Protein AF-0000000086679711 (afdb_homodimer)

InterPro domains:
  IPR007138 Antibiotic biosynthesis monooxygenase domain [PF03992] (11-64)
  IPR011008 Dimeric alpha-beta barrel [SSF54909] (3-63)

Radius of gyration: 19.26 Å; Cα contacts (8 Å, |Δi|>4): 472; chains: 2; bounding box: 92×41×35 Å

Sequence (234 aa):
MLVVNRFVVDDEPTFTSRARAALAALAGRPGYRSGSFGRSVDEPDHWCLVTRWESVGAYRRALSAFEVKVEATPLLAESLDEPSAYEVLLEGEPGGNVTATRSDRATNQPPPLPSQSMLVVNRFVVDDEPTFTSRARAALAALAGRPGYRSGSFGRSVDEPDHWCLVTRWESVGAYRRALSAFEVKVEATPLLAESLDEPSAYEVLLEGEPGGNVTATRSDRATNQPPPLPSQS

Secondary structure (DSSP, 8-state):
-EEEEEEE-S-HHHHHHHHHHHHHHHHTSTTEEEEEEEEESS-TTEEEEEEEES-HHHHHHHHHSHHHHHHTHHHHTTS-SS--EEEEEEEEETTTEEEE---GGGTTS--------/-EEEEEEE-S-HHHHHHHHHHHHHHHHTSTTEEEEEEEEESS-TTEEEEEEEES-HHHHHHHHHSHHHHHHTHHHHTTS-SS--EEEEEEEEETTTEEEE---GGGTTS--------

Structure (mmCIF, N/CA/C/O backbone):
data_AF-0000000086679711-model_v1
#
loop_
_entity.id
_entity.type
_entity.pdbx_description
1 polymer 'ABM domain-containing protein'
#
loop_
_atom_site.group_PDB
_atom_site.id
_atom_site.type_symbol
_atom_site.label_atom_id
_atom_site.label_alt_id
_atom_site.label_comp_id
_atom_site.label_asym_id
_atom_site.label_entity_id
_atom_site.label_seq_id
_atom_site.pdbx_PDB_ins_code
_atom_site.Cartn_x
_atom_site.Cartn_y
_atom_site.Cartn_z
_atom_site.occupancy
_atom_site.B_iso_or_equiv
_atom_site.auth_seq_id
_atom_site.auth_comp_id
_atom_site.auth_asym_id
_atom_site.auth_atom_id
_atom_site.pdbx_PDB_model_num
ATOM 1 N N . MET A 1 1 ? 11.133 -1.38 1.596 1 96.62 1 MET A N 1
ATOM 2 C CA . MET A 1 1 ? 10.578 -1.201 0.256 1 96.62 1 MET A CA 1
ATOM 3 C C . MET A 1 1 ? 9.133 -1.668 0.199 1 96.62 1 MET A C 1
ATOM 5 O O . MET A 1 1 ? 8.797 -2.729 0.727 1 96.62 1 MET A O 1
ATOM 9 N N . LEU A 1 2 ? 8.289 -0.786 -0.385 1 98.44 2 LEU A N 1
ATOM 10 C CA . LEU A 1 2 ? 6.898 -1.133 -0.637 1 98.44 2 LEU A CA 1
ATOM 11 C C . LEU A 1 2 ? 6.664 -1.405 -2.119 1 98.44 2 LEU A C 1
ATOM 13 O O . LEU A 1 2 ? 7.191 -0.693 -2.977 1 98.44 2 LEU A O 1
ATOM 17 N N . VAL A 1 3 ? 5.914 -2.463 -2.428 1 98.88 3 VAL A N 1
ATOM 18 C CA . VAL A 1 3 ? 5.426 -2.699 -3.783 1 98.88 3 VAL A CA 1
ATOM 19 C C . VAL A 1 3 ? 3.9 -2.686 -3.795 1 98.88 3 VAL A C 1
ATOM 21 O O . VAL A 1 3 ? 3.262 -3.443 -3.061 1 98.88 3 VAL A O 1
ATOM 24 N N . VAL A 1 4 ? 3.33 -1.786 -4.543 1 98.88 4 VAL A N 1
ATOM 25 C CA . VAL A 1 4 ? 1.887 -1.593 -4.656 1 98.88 4 VAL A CA 1
ATOM 26 C C . VAL A 1 4 ? 1.431 -1.917 -6.074 1 98.88 4 VAL A C 1
ATOM 28 O O . VAL A 1 4 ? 1.809 -1.23 -7.027 1 98.88 4 VAL A O 1
ATOM 31 N N . ASN A 1 5 ? 0.612 -2.971 -6.25 1 98.88 5 ASN A N 1
ATOM 32 C CA . ASN A 1 5 ? 0.011 -3.342 -7.527 1 98.88 5 ASN A CA 1
ATOM 33 C C . ASN A 1 5 ? -1.505 -3.168 -7.504 1 98.88 5 ASN A C 1
ATOM 35 O O . ASN A 1 5 ? -2.197 -3.812 -6.715 1 98.88 5 ASN A O 1
ATOM 39 N N . ARG A 1 6 ? -1.995 -2.338 -8.375 1 98.81 6 ARG A N 1
ATOM 40 C CA . ARG A 1 6 ? -3.436 -2.127 -8.484 1 98.81 6 ARG A CA 1
ATOM 41 C C . ARG A 1 6 ? -3.994 -2.807 -9.727 1 98.81 6 ARG A C 1
ATOM 43 O O . ARG A 1 6 ? -3.293 -2.947 -10.727 1 98.81 6 ARG A O 1
ATOM 50 N N . PHE A 1 7 ? -5.199 -3.252 -9.562 1 98.5 7 PHE A N 1
ATOM 51 C CA . PHE A 1 7 ? -5.867 -3.986 -10.633 1 98.5 7 PHE A CA 1
ATOM 52 C C . PHE A 1 7 ? -7.289 -3.479 -10.828 1 98.5 7 PHE A C 1
ATOM 54 O O . PHE A 1 7 ? -7.945 -3.059 -9.875 1 98.5 7 PHE A O 1
ATOM 61 N N . VAL A 1 8 ? -7.758 -3.506 -12.062 1 97.62 8 VAL A N 1
ATOM 62 C CA . VAL A 1 8 ? -9.172 -3.346 -12.391 1 97.62 8 VAL A CA 1
ATOM 63 C C . VAL A 1 8 ? -9.68 -4.598 -13.102 1 97.62 8 VAL A C 1
ATOM 65 O O . VAL A 1 8 ? -9.344 -4.84 -14.266 1 97.62 8 VAL A O 1
ATOM 68 N N . VAL A 1 9 ? -10.281 -5.371 -12.289 1 96.06 9 VAL A N 1
ATOM 69 C CA . VAL A 1 9 ? -10.766 -6.672 -12.75 1 96.06 9 VAL A CA 1
ATOM 70 C C . VAL A 1 9 ? -12.227 -6.855 -12.336 1 96.06 9 VAL A C 1
ATOM 72 O O . VAL A 1 9 ? -12.578 -6.633 -11.18 1 96.06 9 VAL A O 1
ATOM 75 N N . ASP A 1 10 ? -13.133 -7.238 -13.203 1 87.12 10 ASP A N 1
ATOM 76 C CA . ASP A 1 10 ? -14.555 -7.438 -12.922 1 87.12 10 ASP A CA 1
ATOM 77 C C . ASP A 1 10 ? -14.828 -8.867 -12.461 1 87.12 10 ASP A C 1
ATOM 79 O O . ASP A 1 10 ? -15.812 -9.117 -11.766 1 87.12 10 ASP A O 1
ATOM 83 N N . ASP A 1 11 ? -14.023 -9.82 -12.703 1 73.19 11 ASP A N 1
ATOM 84 C CA . ASP A 1 11 ? -14.273 -11.227 -12.391 1 73.19 11 ASP A CA 1
ATOM 85 C C . ASP A 1 11 ? -13.703 -11.602 -11.031 1 73.19 11 ASP A C 1
ATOM 87 O O . ASP A 1 11 ? -12.531 -11.961 -10.922 1 73.19 11 ASP A O 1
ATOM 91 N N . GLU A 1 12 ? -14.531 -11.633 -9.961 1 70.31 12 GLU A N 1
ATOM 92 C CA . GLU A 1 12 ? -14.109 -11.797 -8.57 1 70.31 12 GLU A CA 1
ATOM 93 C C . GLU A 1 12 ? -13.688 -13.234 -8.297 1 70.31 12 GLU A C 1
ATOM 95 O O . GLU A 1 12 ? -12.594 -13.477 -7.77 1 70.31 12 GLU A O 1
ATOM 100 N N . PRO A 1 13 ? -14.461 -14.242 -8.828 1 70.75 13 PRO A N 1
ATOM 101 C CA . PRO A 1 13 ? -14.188 -15.523 -8.164 1 70.75 13 PRO A CA 1
ATOM 102 C C . PRO A 1 13 ? -12.789 -16.047 -8.469 1 70.75 13 PRO A C 1
ATOM 104 O O . PRO A 1 13 ? -12.086 -16.5 -7.555 1 70.75 13 PRO A O 1
ATOM 107 N N . THR A 1 14 ? -12.336 -15.828 -9.609 1 89.81 14 THR A N 1
ATOM 108 C CA . THR A 1 14 ? -11.055 -16.469 -9.891 1 89.81 14 THR A CA 1
ATOM 109 C C . THR A 1 14 ? -9.898 -15.539 -9.523 1 89.81 14 THR A C 1
ATOM 111 O O . THR A 1 14 ? -8.773 -16 -9.297 1 89.81 14 THR A O 1
ATOM 114 N N . PHE A 1 15 ? -10.281 -14.297 -9.367 1 96.81 15 PHE A N 1
ATOM 115 C CA . PHE A 1 15 ? -9.203 -13.344 -9.164 1 96.81 15 PHE A CA 1
ATOM 116 C C . PHE A 1 15 ? -8.609 -13.484 -7.766 1 96.81 15 PHE A C 1
ATOM 118 O O . PHE A 1 15 ? -7.387 -13.445 -7.598 1 96.81 15 PHE A O 1
ATOM 125 N N . THR A 1 16 ? -9.477 -13.695 -6.781 1 95.75 16 THR A N 1
ATOM 126 C CA . THR A 1 16 ? -9.008 -13.82 -5.406 1 95.75 16 THR A CA 1
ATOM 127 C C . THR A 1 16 ? -8.148 -15.07 -5.242 1 95.75 16 THR A C 1
ATOM 129 O O . THR A 1 16 ? -7.121 -15.031 -4.559 1 95.75 16 THR A O 1
ATOM 132 N N . SER A 1 17 ? -8.531 -16.156 -5.914 1 95.81 17 SER A N 1
ATOM 133 C CA . SER A 1 17 ? -7.734 -17.375 -5.84 1 95.81 17 SER A CA 1
ATOM 134 C C . SER A 1 17 ? -6.379 -17.203 -6.508 1 95.81 17 SER A C 1
ATOM 136 O O . SER A 1 17 ? -5.359 -17.672 -6.004 1 95.81 17 SER A O 1
ATOM 138 N N . ARG A 1 18 ? -6.324 -16.484 -7.629 1 97.5 18 ARG A N 1
ATOM 139 C CA . ARG A 1 18 ? -5.059 -16.203 -8.305 1 97.5 18 ARG A CA 1
ATOM 140 C C . ARG A 1 18 ? -4.184 -15.281 -7.473 1 97.5 18 ARG A C 1
ATOM 142 O O . ARG A 1 18 ? -2.967 -15.461 -7.406 1 97.5 18 ARG A O 1
ATOM 149 N N . ALA A 1 19 ? -4.848 -14.359 -6.793 1 98.12 19 ALA A N 1
ATOM 150 C CA . ALA A 1 19 ? -4.121 -13.445 -5.918 1 98.12 19 ALA A CA 1
ATOM 151 C C . ALA A 1 19 ? -3.535 -14.18 -4.715 1 98.12 19 ALA A C 1
ATOM 153 O O . ALA A 1 19 ? -2.42 -13.883 -4.281 1 98.12 19 ALA A O 1
ATOM 154 N N . ARG A 1 20 ? -4.312 -15.133 -4.203 1 97.88 20 ARG A N 1
ATOM 155 C CA . ARG A 1 20 ? -3.828 -15.938 -3.088 1 97.88 20 ARG A CA 1
ATOM 156 C C . ARG A 1 20 ? -2.57 -16.703 -3.475 1 97.88 20 ARG A C 1
ATOM 158 O O . ARG A 1 20 ? -1.597 -16.734 -2.719 1 97.88 20 ARG A O 1
ATOM 165 N N . ALA A 1 21 ? -2.619 -17.328 -4.629 1 98.31 21 ALA A N 1
ATOM 166 C CA . ALA A 1 21 ? -1.471 -18.094 -5.113 1 98.31 21 ALA A CA 1
ATOM 167 C C . ALA A 1 21 ? -0.265 -17.188 -5.336 1 98.31 21 ALA A C 1
ATOM 169 O O . ALA A 1 21 ? 0.861 -17.531 -4.977 1 98.31 21 ALA A O 1
ATOM 170 N N . ALA A 1 22 ? -0.508 -16.016 -5.906 1 98.88 22 ALA A N 1
ATOM 171 C CA . ALA A 1 22 ? 0.565 -15.047 -6.145 1 98.88 22 ALA A CA 1
ATOM 172 C C . ALA A 1 22 ? 1.187 -14.586 -4.832 1 98.88 22 ALA A C 1
ATOM 174 O O . ALA A 1 22 ? 2.412 -14.57 -4.688 1 98.88 22 ALA A O 1
ATOM 175 N N . LEU A 1 23 ? 0.319 -14.242 -3.855 1 98.88 23 LEU A N 1
ATOM 176 C CA . LEU A 1 23 ? 0.791 -13.766 -2.561 1 98.88 23 LEU A CA 1
ATOM 177 C C . LEU A 1 23 ? 1.574 -14.852 -1.831 1 98.88 23 LEU A C 1
ATOM 179 O O . LEU A 1 23 ? 2.605 -14.57 -1.215 1 98.88 23 LEU A O 1
ATOM 183 N N . ALA A 1 24 ? 1.114 -16.078 -1.937 1 98.88 24 ALA A N 1
ATOM 184 C CA . ALA A 1 24 ? 1.822 -17.203 -1.309 1 98.88 24 ALA A CA 1
ATOM 185 C C . ALA A 1 24 ? 3.215 -17.359 -1.907 1 98.88 24 ALA A C 1
ATOM 187 O O . ALA A 1 24 ? 4.191 -17.547 -1.179 1 98.88 24 ALA A O 1
ATOM 188 N N . ALA A 1 25 ? 3.305 -17.312 -3.211 1 98.94 25 ALA A N 1
ATOM 189 C CA . ALA A 1 25 ? 4.59 -17.453 -3.893 1 98.94 25 ALA A CA 1
ATOM 190 C C . ALA A 1 25 ? 5.551 -16.344 -3.486 1 98.94 25 ALA A C 1
ATOM 192 O O . ALA A 1 25 ? 6.727 -16.594 -3.215 1 98.94 25 ALA A O 1
ATOM 193 N N . LEU A 1 26 ? 5.07 -15.094 -3.406 1 98.94 26 LEU A N 1
ATOM 194 C CA . LEU A 1 26 ? 5.891 -13.961 -2.986 1 98.94 26 LEU A CA 1
ATOM 195 C C . LEU A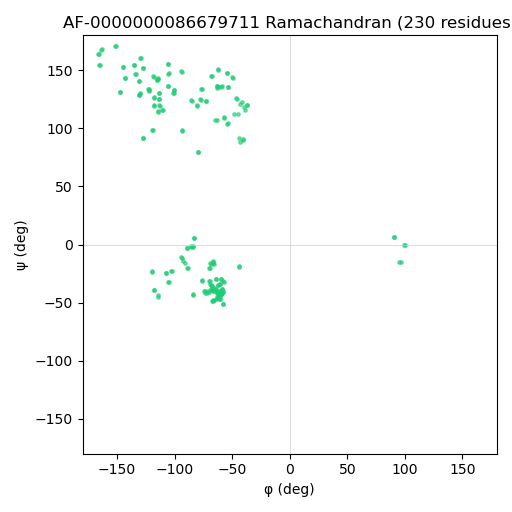 1 26 ? 6.312 -14.109 -1.529 1 98.94 26 LEU A C 1
ATOM 197 O O . LEU A 1 26 ? 7.48 -13.906 -1.193 1 98.94 26 LEU A O 1
ATOM 201 N N . ALA A 1 27 ? 5.406 -14.57 -0.704 1 98.88 27 ALA A N 1
ATOM 202 C CA . ALA A 1 27 ? 5.633 -14.664 0.736 1 98.88 27 ALA A CA 1
ATOM 203 C C . ALA A 1 27 ? 6.656 -15.75 1.061 1 98.88 27 ALA A C 1
ATOM 205 O O . ALA A 1 27 ? 7.254 -15.742 2.141 1 98.88 27 ALA A O 1
ATOM 206 N N . GLY A 1 28 ? 6.816 -16.625 0.132 1 98.75 28 GLY A N 1
ATOM 207 C CA . GLY A 1 28 ? 7.77 -17.703 0.343 1 98.75 28 GLY A CA 1
ATOM 208 C C . GLY A 1 28 ? 9.195 -17.312 -0.01 1 98.75 28 GLY A C 1
ATOM 209 O O . GLY A 1 28 ? 10.117 -18.109 0.171 1 98.75 28 GLY A O 1
ATOM 210 N N . ARG A 1 29 ? 9.414 -16.125 -0.478 1 98.81 29 ARG A N 1
ATOM 211 C CA . ARG A 1 29 ? 10.727 -15.727 -0.979 1 98.81 29 ARG A CA 1
ATOM 212 C C . ARG A 1 29 ? 11.547 -15.047 0.109 1 98.81 29 ARG A C 1
ATOM 214 O O . ARG A 1 29 ? 11 -14.305 0.933 1 98.81 29 ARG A O 1
ATOM 221 N N . PRO A 1 30 ? 12.883 -15.203 0.055 1 98.62 30 PRO A N 1
ATOM 222 C CA . PRO A 1 30 ? 13.742 -14.461 0.979 1 98.62 30 PRO A CA 1
ATOM 223 C C . PRO A 1 30 ? 13.578 -12.945 0.845 1 98.62 30 PRO A C 1
ATOM 225 O O . PRO A 1 30 ? 13.469 -12.43 -0.27 1 98.62 30 PRO A O 1
ATOM 228 N N . GLY A 1 31 ? 13.508 -12.289 1.985 1 98.69 31 GLY A N 1
ATOM 229 C CA . GLY A 1 31 ? 13.438 -10.844 1.984 1 98.69 31 GLY A CA 1
ATOM 230 C C . GLY A 1 31 ? 12.016 -10.312 2.066 1 98.69 31 GLY A C 1
ATOM 231 O O . GLY A 1 31 ? 11.805 -9.125 2.303 1 98.69 31 GLY A O 1
ATOM 232 N N . TYR A 1 32 ? 11.039 -11.141 1.829 1 98.81 32 TYR A N 1
ATOM 233 C CA . TYR A 1 32 ? 9.641 -10.766 2.025 1 98.81 32 TYR A CA 1
ATOM 234 C C . TYR A 1 32 ? 9.367 -10.453 3.488 1 98.81 32 TYR A C 1
ATOM 236 O O . TYR A 1 32 ? 9.805 -11.18 4.383 1 98.81 32 TYR A O 1
ATOM 244 N N . ARG A 1 33 ? 8.625 -9.367 3.693 1 98.62 33 ARG A N 1
ATOM 245 C CA . ARG A 1 33 ? 8.359 -8.977 5.078 1 98.62 33 ARG A CA 1
ATOM 246 C C . ARG A 1 33 ? 6.875 -9.102 5.406 1 98.62 33 ARG A C 1
ATOM 248 O O . ARG A 1 33 ? 6.508 -9.547 6.492 1 98.62 33 ARG A O 1
ATOM 255 N N . SER A 1 34 ? 6.016 -8.656 4.562 1 98.56 34 SER A N 1
ATOM 256 C CA . SER A 1 34 ? 4.57 -8.703 4.762 1 98.56 34 SER A CA 1
ATOM 257 C C . SER A 1 34 ? 3.822 -8.422 3.465 1 98.56 34 SER A C 1
ATOM 259 O O . SER A 1 34 ? 4.414 -7.961 2.488 1 98.56 34 SER A O 1
ATOM 261 N N . GLY A 1 35 ? 2.553 -8.758 3.447 1 98.75 35 GLY A N 1
ATOM 262 C CA . GLY A 1 35 ? 1.737 -8.43 2.289 1 98.75 35 GLY A CA 1
ATOM 263 C C . GLY A 1 35 ? 0.249 -8.562 2.551 1 98.75 35 GLY A C 1
ATOM 264 O O . GLY A 1 35 ? -0.168 -9.312 3.434 1 98.75 35 GLY A O 1
ATOM 265 N N . SER A 1 36 ? -0.522 -7.832 1.812 1 98.62 36 SER A N 1
ATOM 266 C CA . SER A 1 36 ? -1.98 -7.832 1.877 1 98.62 36 SER A CA 1
ATOM 267 C C . SER A 1 36 ? -2.598 -7.68 0.491 1 98.62 36 SER A C 1
ATOM 269 O O . SER A 1 36 ? -2.043 -6.988 -0.366 1 98.62 36 SER A O 1
ATOM 271 N N . PHE A 1 37 ? -3.664 -8.352 0.32 1 98.06 37 PHE A N 1
ATOM 272 C CA . PHE A 1 37 ? -4.496 -8.227 -0.871 1 98.06 37 PHE A CA 1
ATOM 273 C C . PHE A 1 37 ? -5.922 -7.84 -0.498 1 98.06 37 PHE A C 1
ATOM 275 O O . PHE A 1 37 ? -6.504 -8.398 0.432 1 98.06 37 PHE A O 1
ATOM 282 N N . GLY A 1 38 ? -6.418 -6.871 -1.243 1 96.5 38 GLY A N 1
ATOM 283 C CA . GLY A 1 38 ? -7.75 -6.426 -0.864 1 96.5 38 GLY A CA 1
ATOM 284 C C . GLY A 1 38 ? -8.547 -5.879 -2.031 1 96.5 38 GLY A C 1
ATOM 285 O O . GLY A 1 38 ? -8.023 -5.719 -3.133 1 96.5 38 GLY A O 1
ATOM 286 N N . ARG A 1 39 ? -9.789 -5.652 -1.736 1 96.75 39 ARG A N 1
ATOM 287 C CA . ARG A 1 39 ? -10.75 -5.105 -2.684 1 96.75 39 ARG A CA 1
ATOM 288 C C . ARG A 1 39 ? -11.219 -3.721 -2.25 1 96.75 39 ARG A C 1
ATOM 290 O O . ARG A 1 39 ? -11.43 -3.477 -1.062 1 96.75 39 ARG A O 1
ATOM 297 N N . SER A 1 40 ? -11.438 -2.812 -3.289 1 97.06 40 SER A N 1
ATOM 298 C CA . SER A 1 40 ? -11.875 -1.457 -2.979 1 97.06 40 SER A CA 1
ATOM 299 C C . SER A 1 40 ? -13.242 -1.46 -2.303 1 97.06 40 SER A C 1
ATOM 301 O O . SER A 1 40 ? -14.141 -2.199 -2.711 1 97.06 40 SER A O 1
ATOM 303 N N . VAL A 1 41 ? -13.32 -0.672 -1.271 1 95.69 41 VAL A N 1
ATOM 304 C CA . VAL A 1 41 ? -14.562 -0.579 -0.509 1 95.69 41 VAL A CA 1
ATOM 305 C C . VAL A 1 41 ? -15.633 0.124 -1.344 1 95.69 41 VAL A C 1
ATOM 307 O O . VAL A 1 41 ? -16.812 -0.211 -1.258 1 95.69 41 VAL A O 1
ATOM 310 N N . ASP A 1 42 ? -15.211 1.053 -2.217 1 94.94 42 ASP A N 1
ATOM 311 C CA . ASP A 1 42 ? -16.172 1.9 -2.916 1 94.94 42 ASP A CA 1
ATOM 312 C C . ASP A 1 42 ? -16.281 1.507 -4.387 1 94.94 42 ASP A C 1
ATOM 314 O O . ASP A 1 42 ? -17.266 1.837 -5.051 1 94.94 42 ASP A O 1
ATOM 318 N N . GLU A 1 43 ? -15.281 0.892 -4.984 1 96.44 43 GLU A N 1
ATOM 319 C CA . GLU A 1 43 ? -15.234 0.458 -6.379 1 96.44 43 GLU A CA 1
ATOM 320 C C . GLU A 1 43 ? -14.852 -1.015 -6.488 1 96.44 43 GLU A C 1
ATOM 322 O O . GLU A 1 43 ? -13.68 -1.346 -6.66 1 96.44 43 GLU A O 1
ATOM 327 N N . PRO A 1 44 ? -15.82 -1.858 -6.508 1 92.5 44 PRO A N 1
ATOM 328 C CA . PRO A 1 44 ? -15.578 -3.285 -6.289 1 92.5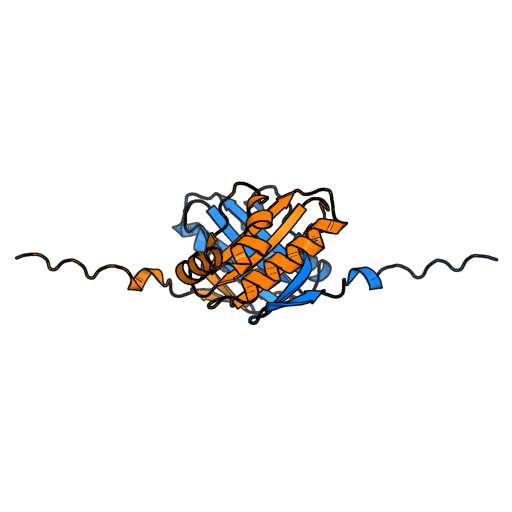 44 PRO A CA 1
ATOM 329 C C . PRO A 1 44 ? -14.766 -3.924 -7.414 1 92.5 44 PRO A C 1
ATOM 331 O O . PRO A 1 44 ? -14.281 -5.051 -7.27 1 92.5 44 PRO A O 1
ATOM 334 N N . ASP A 1 45 ? -14.617 -3.254 -8.578 1 95.94 45 ASP A N 1
ATOM 335 C CA . ASP A 1 45 ? -13.789 -3.826 -9.641 1 95.94 45 ASP A CA 1
ATOM 336 C C . ASP A 1 45 ? -12.32 -3.459 -9.445 1 95.94 45 ASP A C 1
ATOM 338 O O . ASP A 1 45 ? -11.453 -3.893 -10.211 1 95.94 45 ASP A O 1
ATOM 342 N N . HIS A 1 46 ? -11.977 -2.688 -8.445 1 97.5 46 HIS A N 1
ATOM 343 C CA . HIS A 1 46 ? -10.609 -2.283 -8.156 1 97.5 46 HIS A CA 1
ATOM 344 C C . HIS A 1 46 ? -10.016 -3.119 -7.027 1 97.5 46 HIS A C 1
ATOM 346 O O . HIS A 1 46 ? -10.688 -3.391 -6.027 1 97.5 46 HIS A O 1
ATOM 352 N N . TRP A 1 47 ? -8.797 -3.613 -7.227 1 97.69 47 TRP A N 1
ATOM 353 C CA . TRP A 1 47 ? -8.055 -4.453 -6.293 1 97.69 47 TRP A CA 1
ATOM 354 C C . TRP A 1 47 ? -6.648 -3.914 -6.066 1 97.69 47 TRP A C 1
ATOM 356 O O . TRP A 1 47 ? -6.141 -3.139 -6.879 1 97.69 47 TRP A O 1
ATOM 366 N N . CYS A 1 48 ? -6.086 -4.375 -4.945 1 98.69 48 CYS A N 1
ATOM 367 C CA . CYS A 1 48 ? -4.73 -3.926 -4.645 1 98.69 48 CYS A CA 1
ATOM 368 C C . CYS A 1 48 ? -3.943 -5.012 -3.924 1 98.69 48 CYS A C 1
ATOM 370 O O . CYS A 1 48 ? -4.465 -5.668 -3.02 1 98.69 48 CYS A O 1
ATOM 372 N N . LEU A 1 49 ? -2.766 -5.27 -4.383 1 98.88 49 LEU A N 1
ATOM 373 C CA . LEU A 1 49 ? -1.775 -6.098 -3.705 1 98.88 49 LEU A CA 1
ATOM 374 C C . LEU A 1 49 ? -0.608 -5.254 -3.207 1 98.88 49 LEU A C 1
ATOM 376 O O . LEU A 1 49 ? 0.081 -4.609 -4.004 1 98.88 49 LEU A O 1
ATOM 380 N N . VAL A 1 50 ? -0.417 -5.18 -1.883 1 98.94 50 VAL A N 1
ATOM 381 C CA . VAL A 1 50 ? 0.69 -4.449 -1.274 1 98.94 50 VAL A CA 1
ATOM 382 C C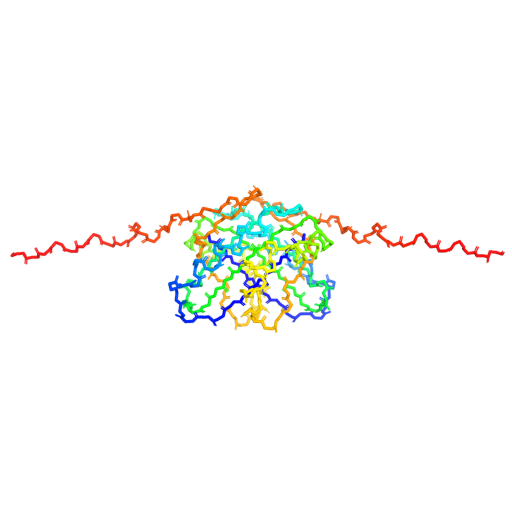 . VAL A 1 50 ? 1.637 -5.426 -0.583 1 98.94 50 VAL A C 1
ATOM 384 O O . VAL A 1 50 ? 1.205 -6.25 0.23 1 98.94 50 VAL A O 1
ATOM 387 N N . THR A 1 51 ? 2.9 -5.371 -0.94 1 98.94 51 THR A N 1
ATOM 388 C CA . THR A 1 51 ? 3.898 -6.188 -0.262 1 98.94 51 THR A CA 1
ATOM 389 C C . THR A 1 51 ? 5.066 -5.328 0.218 1 98.94 51 THR A C 1
ATOM 391 O O . THR A 1 51 ? 5.336 -4.266 -0.349 1 98.94 51 THR A O 1
ATOM 394 N N . ARG A 1 52 ? 5.699 -5.781 1.267 1 98.75 52 ARG A N 1
ATOM 395 C CA . ARG A 1 52 ? 6.906 -5.164 1.813 1 98.75 52 ARG A CA 1
ATOM 396 C C . ARG A 1 52 ? 8.102 -6.102 1.702 1 98.75 52 ARG A C 1
ATOM 398 O O . ARG A 1 52 ? 7.977 -7.305 1.935 1 98.75 52 ARG A O 1
ATOM 405 N N . TRP A 1 53 ? 9.234 -5.5 1.401 1 98.56 53 TRP A N 1
ATOM 406 C CA . TRP A 1 53 ? 10.461 -6.242 1.154 1 98.56 53 TRP A CA 1
ATOM 407 C C . TRP A 1 53 ? 11.648 -5.59 1.863 1 98.56 53 TRP A C 1
ATOM 409 O O . TRP A 1 53 ? 11.648 -4.379 2.1 1 98.56 53 TRP A O 1
ATOM 419 N N . GLU A 1 54 ? 12.594 -6.406 2.129 1 97.94 54 GLU A N 1
ATOM 420 C CA . GLU A 1 54 ? 13.812 -5.914 2.76 1 97.94 54 GLU A CA 1
ATOM 421 C C . GLU A 1 54 ? 14.523 -4.902 1.868 1 97.94 54 GLU A C 1
ATOM 423 O O . GLU A 1 54 ? 15.18 -3.986 2.363 1 97.94 54 GLU A O 1
ATOM 428 N N . SER A 1 55 ? 14.453 -5.105 0.526 1 96.38 55 SER A N 1
ATOM 429 C CA . SER A 1 55 ? 15.156 -4.254 -0.43 1 96.38 55 SER A CA 1
ATOM 430 C C . SER A 1 55 ? 14.602 -4.438 -1.84 1 96.38 55 SER A C 1
ATOM 432 O O . SER A 1 55 ? 13.867 -5.391 -2.105 1 96.38 55 SER A O 1
ATOM 434 N N . VAL A 1 56 ? 15.039 -3.496 -2.67 1 95.56 56 VAL A N 1
ATOM 435 C CA . VAL A 1 56 ? 14.719 -3.613 -4.09 1 95.56 56 VAL A CA 1
ATOM 436 C C . VAL A 1 56 ? 15.32 -4.902 -4.648 1 95.56 56 VAL A C 1
ATOM 438 O O . VAL A 1 56 ? 14.656 -5.621 -5.402 1 95.56 56 V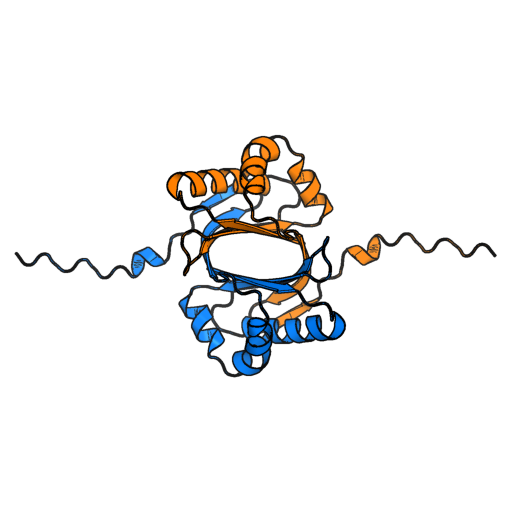AL A O 1
ATOM 441 N N . GLY A 1 57 ? 16.578 -5.133 -4.227 1 96.88 57 GLY A N 1
ATOM 442 C CA . GLY A 1 57 ? 17.25 -6.332 -4.699 1 96.88 57 GLY A CA 1
ATOM 443 C C . GLY A 1 57 ? 16.531 -7.609 -4.312 1 96.88 57 GLY A C 1
ATOM 444 O O . GLY A 1 57 ? 16.391 -8.523 -5.129 1 96.88 57 GLY A O 1
ATOM 445 N N . ALA A 1 58 ? 16.047 -7.727 -3.086 1 98.06 58 ALA A N 1
ATOM 446 C CA . ALA A 1 58 ? 15.312 -8.906 -2.627 1 98.06 58 ALA A CA 1
ATOM 447 C C . ALA A 1 58 ? 14.047 -9.125 -3.453 1 98.06 58 ALA A C 1
ATOM 449 O O . ALA A 1 58 ? 13.742 -10.25 -3.84 1 98.06 58 ALA A O 1
ATOM 450 N N . TYR A 1 59 ? 13.344 -8.086 -3.785 1 98.5 59 TYR A N 1
ATOM 451 C CA . TYR A 1 59 ? 12.125 -8.18 -4.582 1 98.5 59 TYR A CA 1
ATOM 452 C C . TYR A 1 59 ? 12.438 -8.641 -6.004 1 98.5 59 TYR A C 1
ATOM 454 O O . TYR A 1 59 ? 11.781 -9.539 -6.527 1 98.5 59 TYR A O 1
ATOM 462 N N . ARG A 1 60 ? 13.383 -8.023 -6.59 1 97.75 60 ARG A N 1
ATOM 463 C CA . ARG A 1 60 ? 13.75 -8.391 -7.953 1 97.75 60 ARG A CA 1
ATOM 464 C C . ARG A 1 60 ? 14.164 -9.852 -8.031 1 97.75 60 ARG A C 1
ATOM 466 O O . ARG A 1 60 ? 13.805 -10.555 -8.984 1 97.75 60 ARG A O 1
ATOM 473 N N . ARG A 1 61 ? 14.914 -10.336 -7.074 1 98.31 61 ARG A N 1
ATOM 474 C CA . ARG A 1 61 ? 15.289 -11.742 -7.039 1 98.31 61 ARG A CA 1
ATOM 475 C C . ARG A 1 61 ? 14.062 -12.633 -6.914 1 98.31 61 ARG A C 1
ATOM 477 O O . ARG A 1 61 ? 14 -13.703 -7.52 1 98.31 61 ARG A O 1
ATOM 484 N N . ALA A 1 62 ? 13.156 -12.164 -6.082 1 98.69 62 ALA A N 1
ATOM 485 C CA . ALA A 1 62 ? 11.922 -12.93 -5.922 1 98.69 62 ALA A CA 1
ATOM 486 C C . ALA A 1 62 ? 11.211 -13.102 -7.262 1 98.69 62 ALA A C 1
ATOM 488 O O . ALA A 1 62 ? 10.688 -14.18 -7.555 1 98.69 62 ALA A O 1
ATOM 489 N N . LEU A 1 63 ? 11.188 -12.086 -8.047 1 98.44 63 LEU A N 1
ATOM 490 C CA . LEU A 1 63 ? 10.477 -12.117 -9.312 1 98.44 63 LEU A CA 1
ATOM 491 C C . LEU A 1 63 ? 11.117 -13.109 -10.273 1 98.44 63 LEU A C 1
ATOM 493 O O . LEU A 1 63 ? 10.5 -13.531 -11.258 1 98.44 63 LEU A O 1
ATOM 497 N N . SER A 1 64 ? 12.336 -13.516 -10 1 98 64 SER A N 1
ATOM 498 C CA . SER A 1 64 ? 13.055 -14.438 -10.875 1 98 64 SER A CA 1
ATOM 499 C C . SER A 1 64 ? 12.867 -15.883 -10.43 1 98 64 SER A C 1
ATOM 501 O O . SER A 1 64 ? 13.273 -16.812 -11.133 1 98 64 SER A O 1
ATOM 503 N N . ALA A 1 65 ? 12.336 -16.109 -9.281 1 98.38 65 ALA A N 1
ATOM 504 C CA . ALA A 1 65 ? 12.117 -17.453 -8.766 1 98.38 65 ALA A CA 1
ATOM 505 C C . ALA A 1 65 ? 11.062 -18.188 -9.578 1 98.38 65 ALA A C 1
ATOM 507 O O . ALA A 1 65 ? 10.055 -17.594 -9.984 1 98.38 65 ALA A O 1
ATOM 508 N N . PHE A 1 66 ? 11.273 -19.484 -9.727 1 98.12 66 PHE A N 1
ATOM 509 C CA . PHE A 1 66 ? 10.398 -20.312 -10.555 1 98.12 66 PHE A CA 1
ATOM 510 C C . PHE A 1 66 ? 8.953 -20.234 -10.062 1 98.12 66 PHE A C 1
ATOM 512 O O . PHE A 1 66 ? 8.039 -19.984 -10.844 1 98.12 66 PHE A O 1
ATOM 519 N N . GLU A 1 67 ? 8.766 -20.453 -8.781 1 98.38 67 GLU A N 1
ATOM 520 C CA . GLU A 1 67 ? 7.426 -20.453 -8.219 1 98.38 67 GLU A CA 1
ATOM 521 C C . GLU A 1 67 ? 6.723 -19.125 -8.453 1 98.38 67 GLU A C 1
ATOM 523 O O . GLU A 1 67 ? 5.516 -19.078 -8.711 1 98.38 67 GLU A O 1
ATOM 528 N N . VAL A 1 68 ? 7.41 -18.031 -8.367 1 98.81 68 VAL A N 1
ATOM 529 C CA . VAL A 1 68 ? 6.848 -16.688 -8.57 1 98.81 68 VAL A CA 1
ATOM 530 C C . VAL A 1 68 ? 6.512 -16.5 -10.047 1 98.81 68 VAL A C 1
ATOM 532 O O . VAL A 1 68 ? 5.465 -15.938 -10.375 1 98.81 68 VAL A O 1
ATOM 535 N N . LYS A 1 69 ? 7.367 -16.969 -10.938 1 98.62 69 LYS A N 1
ATOM 536 C CA . LYS A 1 69 ? 7.086 -16.859 -12.367 1 98.62 69 LYS A CA 1
ATOM 537 C C . LYS A 1 69 ? 5.801 -17.609 -12.727 1 98.62 69 LYS A C 1
ATOM 539 O O . LYS A 1 69 ? 5.035 -17.156 -13.578 1 98.62 69 LYS A O 1
ATOM 544 N N . VAL A 1 70 ? 5.527 -18.656 -12.094 1 98.62 70 VAL A N 1
ATOM 545 C CA . VAL A 1 70 ? 4.379 -19.5 -12.406 1 98.62 70 VAL A CA 1
ATOM 546 C C . VAL A 1 70 ? 3.129 -18.953 -11.734 1 98.62 70 VAL A C 1
ATOM 548 O O . VAL A 1 70 ? 2.082 -18.797 -12.367 1 98.62 70 VAL A O 1
ATOM 551 N N . GLU A 1 71 ? 3.295 -18.547 -10.453 1 98.56 71 GLU A N 1
ATOM 552 C CA . GLU A 1 71 ? 2.102 -18.312 -9.641 1 98.56 71 GLU A CA 1
ATOM 553 C C . GLU A 1 71 ? 1.808 -16.828 -9.508 1 98.56 71 GLU A C 1
ATOM 555 O O . GLU A 1 71 ? 0.674 -16.438 -9.219 1 98.56 71 GLU A O 1
ATOM 560 N N . ALA A 1 72 ? 2.824 -15.945 -9.695 1 98.81 72 ALA A N 1
ATOM 561 C CA . ALA A 1 72 ? 2.617 -14.547 -9.344 1 98.81 72 ALA A CA 1
ATOM 562 C C . ALA A 1 72 ? 2.748 -13.641 -10.562 1 98.81 72 ALA A C 1
ATOM 564 O O . ALA A 1 72 ? 1.953 -12.719 -10.75 1 98.81 72 ALA A O 1
ATOM 565 N N . THR A 1 73 ? 3.715 -13.938 -11.445 1 98.56 73 THR A N 1
ATOM 566 C CA . THR A 1 73 ? 4.043 -13.047 -12.555 1 98.56 73 THR A CA 1
ATOM 567 C C . THR A 1 73 ? 2.832 -12.836 -13.461 1 98.56 73 THR A C 1
ATOM 569 O O . THR A 1 73 ? 2.559 -11.719 -13.891 1 98.56 73 THR A O 1
ATOM 572 N N . PRO A 1 74 ? 2.049 -13.906 -13.781 1 97.81 74 PRO A N 1
ATOM 573 C CA . PRO A 1 74 ? 0.882 -13.672 -14.633 1 97.81 74 PRO A CA 1
ATOM 574 C C . PRO A 1 74 ? -0.117 -12.695 -14.016 1 97.81 74 PRO A C 1
ATOM 576 O O . PRO A 1 74 ? -0.682 -11.859 -14.727 1 97.81 74 PRO A O 1
ATOM 579 N N . LEU A 1 75 ? -0.376 -12.773 -12.727 1 98 75 LEU A N 1
ATOM 580 C CA . LEU A 1 75 ? -1.266 -11.836 -12.055 1 98 75 LEU A CA 1
ATOM 581 C C . LEU A 1 75 ? -0.674 -10.43 -12.062 1 98 75 LEU A C 1
ATOM 583 O O . LEU A 1 75 ? -1.372 -9.453 -12.367 1 98 75 LEU A O 1
ATOM 587 N N . LEU A 1 76 ? 0.629 -10.359 -11.68 1 98.56 76 LEU A N 1
ATOM 588 C CA . LEU A 1 76 ? 1.296 -9.07 -11.602 1 98.56 76 LEU A CA 1
ATOM 589 C C . LEU A 1 76 ? 1.287 -8.367 -12.961 1 98.56 76 LEU A C 1
ATOM 591 O O . LEU A 1 76 ? 1.207 -7.141 -13.031 1 98.56 76 LEU A O 1
ATOM 595 N N . ALA A 1 77 ? 1.286 -9.125 -14.047 1 97.75 77 ALA A N 1
ATOM 596 C CA . ALA A 1 77 ? 1.257 -8.57 -15.398 1 97.75 77 ALA A CA 1
ATOM 597 C C . ALA A 1 77 ? -0.085 -7.902 -15.688 1 97.75 77 ALA A C 1
ATOM 599 O O . ALA A 1 77 ? -0.202 -7.113 -16.625 1 97.75 77 ALA A O 1
ATOM 600 N N . GLU A 1 78 ? -1.094 -8.195 -14.898 1 97.25 78 GLU A N 1
ATOM 601 C CA . GLU A 1 78 ? -2.416 -7.602 -15.078 1 97.25 78 GLU A CA 1
ATOM 602 C C . GLU A 1 78 ? -2.547 -6.301 -14.289 1 97.25 78 GLU A C 1
ATOM 604 O O . GLU A 1 78 ? -3.584 -5.637 -14.352 1 97.25 78 GLU A O 1
ATOM 609 N N . SER A 1 79 ? -1.551 -5.934 -13.547 1 98.44 79 SER A N 1
ATOM 610 C CA . SER A 1 79 ? -1.578 -4.68 -12.797 1 98.44 79 SER A CA 1
ATOM 611 C C . SER A 1 79 ? -1.682 -3.479 -13.734 1 98.44 79 SER A C 1
ATOM 613 O O . SER A 1 79 ? -1.229 -3.539 -14.883 1 98.44 79 SER A O 1
ATOM 615 N N . LEU A 1 80 ? -2.285 -2.436 -13.258 1 98.31 80 LEU A N 1
ATOM 616 C CA . LEU A 1 80 ? -2.26 -1.165 -13.969 1 98.31 80 LEU A CA 1
ATOM 617 C C . LEU A 1 80 ? -0.825 -0.736 -14.266 1 98.31 80 LEU A C 1
ATOM 619 O O . LEU A 1 80 ? 0.084 -1.021 -13.484 1 98.31 80 LEU A O 1
ATOM 623 N N . ASP A 1 81 ? -0.655 -0.027 -15.445 1 97.75 81 ASP A N 1
ATOM 624 C CA . ASP A 1 81 ? 0.671 0.433 -15.844 1 97.75 81 ASP A CA 1
ATOM 625 C C . ASP A 1 81 ? 1.062 1.704 -15.094 1 97.75 81 ASP A C 1
ATOM 627 O O . ASP A 1 81 ? 0.904 2.812 -15.617 1 97.75 81 ASP A O 1
ATOM 631 N N . GLU A 1 82 ? 1.513 1.628 -13.867 1 97.75 82 GLU A N 1
ATOM 632 C CA . GLU A 1 82 ? 1.903 2.682 -12.938 1 97.75 82 GLU A CA 1
ATOM 633 C C . GLU A 1 82 ? 3.086 2.248 -12.078 1 97.75 82 GLU A C 1
ATOM 635 O O . GLU A 1 82 ? 3.318 1.052 -11.891 1 97.75 82 GLU A O 1
ATOM 640 N N . PRO A 1 83 ? 3.881 3.256 -11.633 1 97.5 83 PRO A N 1
ATOM 641 C CA . PRO A 1 83 ? 4.957 2.854 -10.727 1 97.5 83 PRO A CA 1
ATOM 642 C C . PRO A 1 83 ? 4.449 2.055 -9.523 1 97.5 83 PRO A C 1
ATOM 644 O O . PRO A 1 83 ? 3.424 2.402 -8.938 1 97.5 83 PRO A O 1
ATOM 647 N N . SER A 1 84 ? 5.203 0.941 -9.211 1 98.12 84 SER A N 1
ATOM 648 C CA . SER A 1 84 ? 4.684 0.044 -8.18 1 98.12 84 SER A CA 1
ATOM 649 C C . SER A 1 84 ? 5.645 -0.063 -7.004 1 98.12 84 SER A C 1
ATOM 651 O O . SER A 1 84 ? 5.246 -0.437 -5.898 1 98.12 84 SER A O 1
ATOM 653 N N . ALA A 1 85 ? 6.945 0.224 -7.25 1 98.44 85 ALA A N 1
ATOM 654 C CA . ALA A 1 85 ? 7.969 0.058 -6.219 1 98.44 85 ALA A CA 1
ATOM 655 C C . ALA A 1 85 ? 8.32 1.396 -5.578 1 98.44 85 ALA A C 1
ATOM 657 O O . ALA A 1 85 ? 8.617 2.369 -6.281 1 98.44 85 ALA A O 1
ATOM 658 N N . TYR A 1 86 ? 8.32 1.421 -4.258 1 97.81 86 TYR A N 1
ATOM 659 C CA . TYR A 1 86 ? 8.57 2.652 -3.516 1 97.81 86 TYR A CA 1
ATOM 660 C C . TYR A 1 86 ? 9.625 2.434 -2.434 1 97.81 86 TYR A C 1
ATOM 662 O O . TYR A 1 86 ? 9.516 1.494 -1.642 1 97.81 86 TYR A O 1
ATOM 670 N N . GLU A 1 87 ? 10.609 3.297 -2.441 1 96.94 87 GLU A N 1
ATOM 671 C CA . GLU A 1 87 ? 11.477 3.381 -1.272 1 96.94 87 GLU A CA 1
ATOM 672 C C . GLU A 1 87 ? 10.766 4.047 -0.1 1 96.94 87 GLU A C 1
ATOM 674 O O . 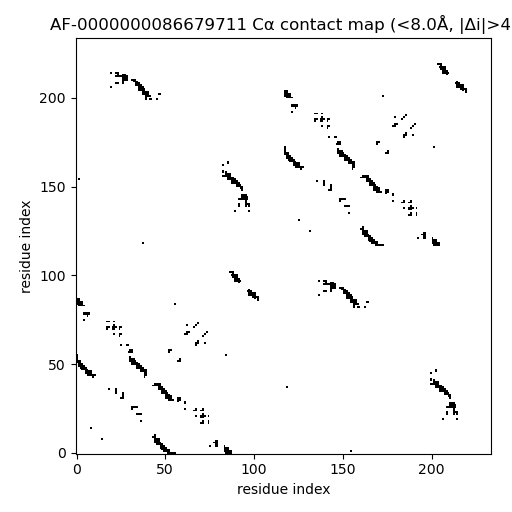GLU A 1 87 ? 10.297 5.184 -0.215 1 96.94 87 GLU A O 1
ATOM 679 N N . VAL A 1 88 ? 10.711 3.336 1.01 1 97.75 88 VAL A N 1
ATOM 680 C CA . VAL A 1 88 ? 10.047 3.891 2.184 1 97.75 88 VAL A CA 1
ATOM 681 C C . VAL A 1 88 ? 10.953 4.91 2.863 1 97.75 88 VAL A C 1
ATOM 683 O O . VAL A 1 88 ? 12.086 4.59 3.234 1 97.75 88 VAL A O 1
ATOM 686 N N . LEU A 1 89 ? 10.445 6.09 3.02 1 96.31 89 LEU A N 1
ATOM 687 C CA . LEU A 1 89 ? 11.211 7.18 3.617 1 96.31 89 LEU A CA 1
ATOM 688 C C . LEU A 1 89 ? 10.75 7.441 5.047 1 96.31 89 LEU A C 1
ATOM 690 O O . LEU A 1 89 ? 11.539 7.898 5.883 1 96.31 89 LEU A O 1
ATOM 694 N N . LEU A 1 90 ? 9.445 7.219 5.316 1 98 90 LEU A N 1
ATOM 695 C CA . LEU A 1 90 ? 8.867 7.441 6.637 1 98 90 LEU A CA 1
ATOM 696 C C . LEU A 1 90 ? 8.055 6.23 7.082 1 98 90 LEU A C 1
ATOM 698 O O . LEU A 1 90 ? 7.359 5.609 6.273 1 98 90 LEU A O 1
ATOM 702 N N . GLU A 1 91 ? 8.164 5.918 8.344 1 98.62 91 GLU A N 1
ATOM 703 C CA . GLU A 1 91 ? 7.309 4.941 9.016 1 98.62 91 GLU A CA 1
ATOM 704 C C . GLU A 1 91 ? 6.578 5.566 10.195 1 98.62 91 GLU A C 1
ATOM 706 O O . GLU A 1 91 ? 7.18 6.289 10.992 1 98.62 91 GLU A O 1
ATOM 711 N N . GLY A 1 92 ? 5.301 5.301 10.25 1 98.62 92 GLY A N 1
ATOM 712 C CA . GLY A 1 92 ? 4.523 5.77 11.383 1 98.62 92 GLY A CA 1
ATOM 713 C C . GLY A 1 92 ? 3.998 4.641 12.25 1 98.62 92 GLY A C 1
ATOM 714 O O . GLY A 1 92 ? 3.412 3.682 11.742 1 98.62 92 GLY A O 1
ATOM 715 N N . GLU A 1 93 ? 4.199 4.75 13.508 1 98.19 93 GLU A N 1
ATOM 716 C CA . GLU A 1 93 ? 3.648 3.824 14.492 1 98.19 93 GLU A CA 1
ATOM 717 C C . GLU A 1 93 ? 2.492 4.457 15.258 1 98.19 93 GLU A C 1
ATOM 719 O O . GLU A 1 93 ? 2.379 5.684 15.32 1 98.19 93 GLU A O 1
ATOM 724 N N . PRO A 1 94 ? 1.641 3.566 15.758 1 98.38 94 PRO A N 1
ATOM 725 C CA . PRO A 1 94 ? 0.576 4.145 16.578 1 98.38 94 PRO A CA 1
ATOM 726 C C . PRO A 1 94 ? 1.105 5.105 17.641 1 98.38 94 PRO A C 1
ATOM 728 O O . PRO A 1 94 ? 2.18 4.879 18.203 1 98.38 94 PRO A O 1
ATOM 731 N N . GLY A 1 95 ? 0.412 6.152 17.938 1 97.69 95 GLY A N 1
ATOM 732 C CA . GLY A 1 95 ? 0.818 7.156 18.891 1 97.69 95 GLY A CA 1
ATOM 733 C C . GLY A 1 95 ? 1.418 8.391 18.25 1 97.69 95 GLY A C 1
ATOM 734 O O . GLY A 1 95 ? 1.819 9.328 18.953 1 97.69 95 GLY A O 1
ATOM 735 N N . GLY A 1 96 ? 1.507 8.414 16.984 1 97.06 96 GLY A N 1
ATOM 736 C CA . GLY A 1 96 ? 1.897 9.609 16.25 1 97.06 96 GLY A CA 1
ATOM 737 C C . GLY A 1 96 ? 3.395 9.711 16.031 1 97.06 96 GLY A C 1
ATOM 738 O O . GLY A 1 96 ? 3.887 10.719 15.523 1 97.06 96 GLY A O 1
ATOM 739 N N . ASN A 1 97 ? 4.133 8.68 16.391 1 97.38 97 ASN A N 1
ATOM 740 C CA . ASN A 1 97 ? 5.578 8.664 16.172 1 97.38 97 ASN A CA 1
ATOM 741 C C . ASN A 1 97 ? 5.934 8.297 14.742 1 97.38 97 ASN A C 1
ATOM 743 O O . ASN A 1 97 ? 5.547 7.227 14.258 1 97.38 97 ASN A O 1
ATOM 747 N N . VAL A 1 98 ? 6.633 9.25 14.031 1 98.44 98 VAL A N 1
ATOM 748 C CA . VAL A 1 98 ? 7.066 9.008 12.656 1 98.44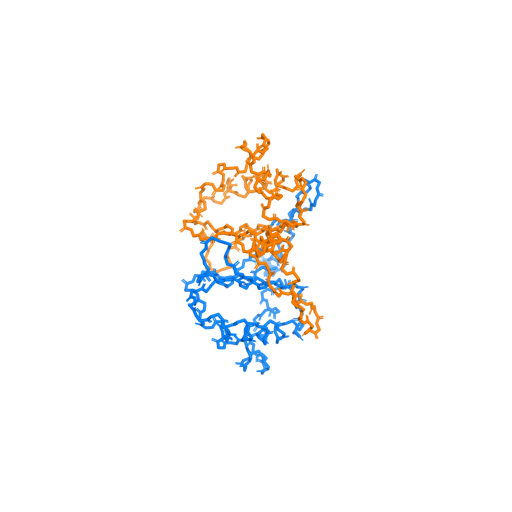 98 VAL A CA 1
ATOM 749 C C . VAL A 1 98 ? 8.594 9.055 12.586 1 98.44 98 VAL A C 1
ATOM 751 O O . VAL A 1 98 ? 9.211 10.023 13.023 1 98.44 98 VAL A O 1
ATOM 754 N N . THR A 1 99 ? 9.156 8.047 12.055 1 97.81 99 THR A N 1
ATOM 755 C CA . THR A 1 99 ? 10.609 7.977 11.938 1 97.81 99 THR A CA 1
ATOM 756 C C . THR A 1 99 ? 11.023 7.898 10.469 1 97.81 99 THR A C 1
ATOM 758 O O 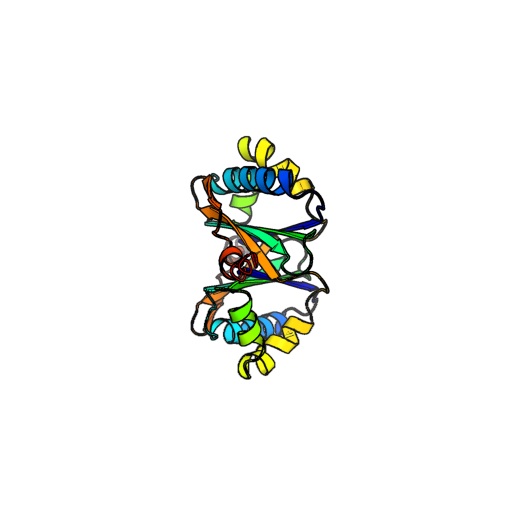. THR A 1 99 ? 10.312 7.305 9.648 1 97.81 99 THR A O 1
ATOM 761 N N . ALA A 1 100 ? 12.156 8.531 10.18 1 95.62 100 ALA A N 1
ATOM 762 C CA . ALA A 1 100 ? 12.75 8.375 8.852 1 95.62 100 ALA A CA 1
ATOM 763 C C . ALA A 1 100 ? 13.461 7.031 8.727 1 95.62 100 ALA A C 1
ATOM 765 O O . ALA A 1 100 ? 14.102 6.57 9.68 1 95.62 100 ALA A O 1
ATOM 766 N N . THR A 1 101 ? 13.156 6.48 7.637 1 88.38 101 THR A N 1
ATOM 767 C CA . THR A 1 101 ? 13.852 5.219 7.41 1 88.38 101 THR A CA 1
ATOM 768 C C . THR A 1 101 ? 15.219 5.461 6.777 1 88.38 101 THR A C 1
ATOM 770 O O . THR A 1 101 ? 15.383 6.379 5.973 1 88.38 101 THR A O 1
ATOM 773 N N . ARG A 1 102 ? 16.281 4.957 7.406 1 68.31 102 ARG A N 1
ATOM 774 C CA . ARG A 1 102 ? 17.609 5.078 6.82 1 68.31 102 ARG A CA 1
ATOM 775 C C . ARG A 1 102 ? 17.656 4.465 5.426 1 68.31 102 ARG A C 1
ATOM 777 O O . ARG A 1 102 ? 17.062 3.412 5.188 1 68.31 102 ARG A O 1
ATOM 784 N N . SER A 1 103 ? 17.781 5.484 4.441 1 57.78 103 SER A N 1
ATOM 785 C CA . SER A 1 103 ? 17.844 5.078 3.043 1 57.78 103 SER A CA 1
ATOM 786 C C . SER A 1 103 ? 18.953 4.059 2.805 1 57.78 103 SER A C 1
ATOM 788 O O . SER A 1 103 ? 20.078 4.23 3.293 1 57.78 103 SER A O 1
ATOM 790 N N . ASP A 1 104 ? 18.688 2.908 2.658 1 48.03 104 ASP A N 1
ATOM 791 C CA . ASP A 1 104 ? 19.703 1.975 2.184 1 48.03 104 ASP A CA 1
ATOM 792 C C . ASP A 1 104 ? 20.5 2.574 1.028 1 48.03 104 ASP A C 1
ATOM 794 O O . ASP A 1 104 ? 21.469 1.969 0.551 1 48.03 104 ASP A O 1
ATOM 798 N N . ARG A 1 105 ? 20.062 3.531 0.386 1 45.09 105 ARG A N 1
ATOM 799 C CA . ARG A 1 105 ? 20.812 4.043 -0.761 1 45.09 105 ARG A CA 1
ATOM 800 C C . ARG A 1 105 ? 22.156 4.613 -0.329 1 45.09 105 ARG A C 1
ATOM 802 O O . ARG A 1 105 ? 23.016 4.879 -1.167 1 45.09 105 ARG A O 1
ATOM 809 N N . ALA A 1 106 ? 22.234 5.125 0.874 1 43.59 106 ALA A N 1
ATOM 810 C CA . ALA A 1 106 ? 23.5 5.766 1.239 1 43.59 106 ALA A CA 1
ATOM 811 C C . ALA A 1 106 ? 24.656 4.793 1.112 1 43.59 106 ALA A C 1
ATOM 813 O O . ALA A 1 106 ? 25.812 5.207 0.917 1 43.59 106 ALA A O 1
ATOM 814 N N . THR A 1 107 ? 24.438 3.584 1.325 1 41.41 107 THR A N 1
ATOM 815 C CA . THR A 1 107 ? 25.594 2.689 1.428 1 41.41 107 THR A CA 1
ATOM 816 C C . THR A 1 107 ? 26.172 2.396 0.049 1 41.41 107 THR A C 1
ATOM 818 O O . THR A 1 107 ? 27.328 1.986 -0.067 1 41.41 107 THR A O 1
ATOM 821 N N . ASN A 1 108 ? 25.281 2.406 -0.972 1 41.25 108 ASN A N 1
ATOM 822 C CA . ASN A 1 108 ? 25.922 1.953 -2.205 1 41.25 108 ASN A CA 1
ATOM 823 C C . ASN A 1 108 ? 26.672 3.088 -2.902 1 41.25 108 ASN A C 1
ATOM 825 O O . ASN A 1 108 ? 26.75 3.117 -4.133 1 41.25 108 ASN A O 1
ATOM 829 N N . GLN A 1 109 ? 26.734 4.207 -2.291 1 41.69 109 GLN A N 1
ATOM 830 C CA . GLN A 1 109 ? 27.547 5.203 -2.977 1 41.69 109 GLN A CA 1
ATOM 831 C C . GLN A 1 109 ? 29.016 4.77 -3.041 1 41.69 109 GLN A C 1
ATOM 833 O O . GLN A 1 109 ? 29.594 4.383 -2.027 1 41.69 109 GLN A O 1
ATOM 838 N N . PRO A 1 110 ? 29.5 4.367 -4.219 1 44.81 110 PRO A N 1
ATOM 839 C CA . PRO A 1 110 ? 30.922 4.016 -4.277 1 44.81 110 PRO A CA 1
ATOM 840 C C . PRO A 1 110 ? 31.812 5.047 -3.602 1 44.81 110 PRO A C 1
ATOM 842 O O . PRO A 1 110 ? 31.453 6.227 -3.523 1 44.81 110 PRO A O 1
ATOM 845 N N . PRO A 1 111 ? 32.625 4.695 -2.695 1 46.59 111 PRO A N 1
ATOM 846 C CA . PRO A 1 111 ? 33.531 5.664 -2.064 1 46.59 111 PRO A CA 1
ATOM 847 C C . PRO A 1 111 ? 34.062 6.691 -3.051 1 46.59 111 PRO A C 1
ATOM 849 O O . PRO A 1 111 ? 34.219 6.398 -4.242 1 46.59 111 PRO A O 1
ATOM 852 N N . PRO A 1 112 ? 33.812 7.895 -2.824 1 48.09 112 PRO A N 1
ATOM 853 C CA . PRO A 1 112 ? 34.344 8.875 -3.773 1 48.09 112 PRO A CA 1
ATOM 854 C C . PRO A 1 112 ? 35.75 8.531 -4.242 1 48.09 112 PRO A C 1
ATOM 856 O O . PRO A 1 112 ? 36.531 7.891 -3.51 1 48.09 1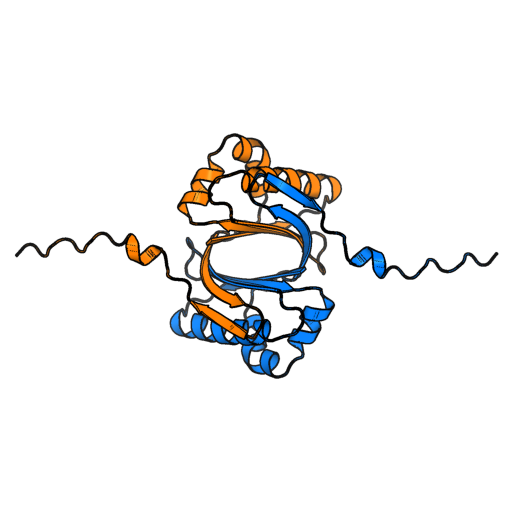12 PRO A O 1
ATOM 859 N N . LEU A 1 113 ? 35.875 8.32 -5.504 1 49.16 113 LEU A N 1
ATOM 860 C CA . LEU A 1 113 ? 37.219 8.047 -6.047 1 49.16 113 LEU A CA 1
ATOM 861 C C . LEU A 1 113 ? 38.25 8.984 -5.438 1 49.16 113 LEU A C 1
ATOM 863 O O . LEU A 1 113 ? 37.969 10.156 -5.195 1 49.16 113 LEU A O 1
ATOM 867 N N . PRO A 1 114 ? 39.219 8.469 -4.82 1 48.91 114 PRO A N 1
ATOM 868 C CA . PRO A 1 114 ? 40.281 9.305 -4.215 1 48.91 114 PRO A CA 1
ATOM 869 C C . PRO A 1 114 ? 40.75 10.406 -5.156 1 48.91 114 PRO A C 1
ATOM 871 O O . PRO A 1 114 ? 40.781 10.219 -6.379 1 48.91 114 PRO A O 1
ATOM 874 N N . SER A 1 115 ? 40.5 11.633 -4.879 1 49.59 115 SER A N 1
ATOM 875 C CA . SER A 1 115 ? 41.062 12.75 -5.629 1 49.59 115 SER A CA 1
ATOM 876 C C . SER A 1 115 ? 42.531 12.516 -5.98 1 49.59 115 SER A C 1
ATOM 878 O O . SER A 1 115 ? 43.344 12.203 -5.102 1 49.59 115 SER A O 1
ATOM 880 N N . GLN A 1 116 ? 42.781 11.906 -7.156 1 44.47 116 GLN A N 1
ATOM 881 C CA . GLN A 1 116 ? 44.188 11.906 -7.605 1 44.47 116 GLN A CA 1
ATOM 882 C C . GLN A 1 116 ? 44.844 13.273 -7.406 1 44.47 116 GLN A C 1
ATOM 884 O O . GLN A 1 116 ? 44.406 14.258 -8.008 1 44.47 116 GLN A O 1
ATOM 889 N N . SER A 1 117 ? 45.469 13.469 -6.289 1 35.84 117 SER A N 1
ATOM 890 C CA . SER A 1 117 ? 46.5 14.508 -6.25 1 35.84 117 SER A CA 1
ATOM 891 C C . SER A 1 117 ? 47.625 14.203 -7.207 1 35.84 117 SER A C 1
ATOM 893 O O . SER A 1 117 ? 48.031 13.039 -7.363 1 35.84 117 SER A O 1
ATOM 895 N N . MET B 1 1 ? -8.117 -3.002 7.09 1 96.69 1 MET B N 1
ATOM 896 C CA . MET B 1 1 ? -8.352 -2.041 6.016 1 96.69 1 MET B CA 1
ATOM 897 C C . MET B 1 1 ? -7.051 -1.354 5.609 1 96.69 1 MET B C 1
ATOM 899 O O . MET B 1 1 ? -6.266 -0.942 6.465 1 96.69 1 MET B O 1
ATOM 903 N N . LEU B 1 2 ? -6.836 -1.324 4.281 1 98.38 2 LEU B N 1
ATOM 904 C CA . LEU B 1 2 ? -5.707 -0.589 3.719 1 98.38 2 LEU B CA 1
ATOM 905 C C . LEU B 1 2 ? -6.176 0.698 3.049 1 98.38 2 LEU B C 1
ATOM 907 O O . LEU B 1 2 ? -7.207 0.71 2.369 1 98.38 2 LEU B O 1
ATOM 911 N N . VAL B 1 3 ? -5.449 1.8 3.277 1 98.88 3 VAL B N 1
ATOM 912 C CA . VAL B 1 3 ? -5.652 3.031 2.521 1 98.88 3 VAL B CA 1
ATOM 913 C C . VAL B 1 3 ? -4.379 3.383 1.757 1 98.88 3 VAL B C 1
ATOM 915 O O . VAL B 1 3 ? -3.305 3.512 2.354 1 98.88 3 VAL B O 1
ATOM 918 N N . VAL B 1 4 ? -4.473 3.443 0.454 1 98.88 4 VAL B N 1
ATOM 919 C CA . VAL B 1 4 ? -3.361 3.727 -0.446 1 98.88 4 VAL B CA 1
ATOM 920 C C . VAL B 1 4 ? -3.596 5.059 -1.157 1 98.88 4 VAL B C 1
ATOM 922 O O . VAL B 1 4 ? -4.539 5.191 -1.939 1 98.88 4 VAL B O 1
ATOM 925 N N . ASN B 1 5 ? -2.748 6.086 -0.885 1 98.88 5 ASN B N 1
ATOM 926 C CA . ASN B 1 5 ? -2.781 7.379 -1.561 1 98.88 5 ASN B CA 1
ATOM 927 C C . ASN B 1 5 ? -1.536 7.602 -2.414 1 98.88 5 ASN B C 1
ATOM 929 O O . ASN B 1 5 ? -0.419 7.625 -1.896 1 98.88 5 ASN B O 1
ATOM 933 N N . ARG B 1 6 ? -1.742 7.766 -3.686 1 98.81 6 ARG B N 1
ATOM 934 C CA . ARG B 1 6 ? -0.633 8.039 -4.594 1 98.81 6 ARG B CA 1
ATOM 935 C C . ARG B 1 6 ? -0.616 9.508 -5.012 1 98.81 6 ARG B C 1
ATOM 937 O O . ARG B 1 6 ? -1.664 10.148 -5.07 1 98.81 6 ARG B O 1
ATOM 944 N N . PHE B 1 7 ? 0.577 9.953 -5.207 1 98.44 7 PHE B N 1
ATOM 945 C CA . PHE B 1 7 ? 0.783 11.352 -5.551 1 98.44 7 PHE B CA 1
ATOM 946 C C . PHE B 1 7 ? 1.762 11.484 -6.711 1 98.44 7 PHE B C 1
ATOM 948 O O . PHE B 1 7 ? 2.682 10.68 -6.852 1 98.44 7 PHE B O 1
ATOM 955 N N . VAL B 1 8 ? 1.562 12.492 -7.551 1 97.56 8 VAL B N 1
ATOM 956 C CA . VAL B 1 8 ? 2.551 12.945 -8.523 1 97.56 8 VAL B CA 1
ATOM 957 C C . VAL B 1 8 ? 2.924 14.398 -8.242 1 97.56 8 VAL B C 1
ATOM 959 O O . VAL B 1 8 ? 2.133 15.305 -8.5 1 97.56 8 VAL B O 1
ATOM 962 N N . VAL B 1 9 ? 4.012 14.469 -7.578 1 95.94 9 VAL B N 1
ATOM 963 C CA . VAL B 1 9 ? 4.496 15.773 -7.125 1 95.94 9 VAL B CA 1
ATOM 964 C C . VAL B 1 9 ? 5.965 15.938 -7.508 1 95.94 9 VAL B C 1
ATOM 966 O O . VAL B 1 9 ? 6.781 15.047 -7.262 1 95.94 9 VAL B O 1
ATOM 969 N N . ASP B 1 10 ? 6.383 17.016 -8.141 1 86.69 10 ASP B N 1
ATOM 970 C CA . ASP B 1 10 ? 7.762 17.266 -8.547 1 86.69 10 ASP B CA 1
ATOM 971 C C . ASP B 1 10 ? 8.547 17.953 -7.426 1 86.69 10 ASP B C 1
ATOM 973 O O . ASP B 1 10 ? 9.773 17.844 -7.375 1 86.69 10 ASP B O 1
ATOM 977 N N . ASP B 1 11 ? 7.984 18.578 -6.473 1 72.5 11 ASP B N 1
ATOM 978 C CA . ASP B 1 11 ? 8.672 19.359 -5.453 1 72.5 11 ASP B CA 1
ATOM 979 C C . ASP B 1 11 ? 8.953 18.516 -4.207 1 72.5 11 ASP B C 1
ATOM 981 O O . ASP B 1 11 ? 8.102 18.406 -3.324 1 72.5 11 ASP B O 1
ATOM 985 N N . GLU B 1 12 ? 10.172 17.969 -4.059 1 70.19 12 GLU B N 1
ATOM 986 C CA . GLU B 1 12 ? 10.555 17.016 -3.02 1 70.19 12 GLU B CA 1
ATOM 987 C C . GLU B 1 12 ? 10.656 17.703 -1.656 1 70.19 12 GLU B C 1
ATOM 989 O O . GLU B 1 12 ? 10.062 17.234 -0.681 1 70.19 12 GLU B O 1
ATOM 994 N N . PRO B 1 13 ? 11.25 18.938 -1.611 1 70 13 PRO B N 1
ATOM 995 C CA . PRO B 1 13 ? 11.656 19.25 -0.241 1 70 13 PRO B CA 1
ATOM 996 C C . PRO B 1 13 ? 10.469 19.484 0.688 1 70 13 PRO B C 1
ATOM 998 O O . PRO B 1 13 ? 10.453 18.969 1.812 1 70 13 PRO B O 1
ATOM 1001 N N . THR B 1 14 ? 9.461 20.016 0.181 1 89.81 14 THR B N 1
ATOM 1002 C CA . THR B 1 14 ? 8.414 20.328 1.14 1 89.81 14 THR B CA 1
ATOM 1003 C C . THR B 1 14 ? 7.406 19.188 1.232 1 89.81 14 THR B C 1
ATOM 1005 O O . THR B 1 14 ? 6.695 19.047 2.23 1 89.81 14 THR B O 1
ATOM 1008 N N . PHE B 1 15 ? 7.512 18.328 0.25 1 96.69 15 PHE B N 1
ATOM 1009 C CA . PHE B 1 15 ? 6.473 17.312 0.206 1 96.69 15 PHE B CA 1
ATOM 1010 C C . PHE B 1 15 ? 6.688 16.266 1.303 1 96.69 15 PHE B C 1
ATOM 1012 O O . PHE B 1 15 ? 5.734 15.844 1.957 1 96.69 15 PHE B O 1
ATOM 1019 N N . THR B 1 16 ? 7.957 15.898 1.521 1 95.69 16 THR B N 1
ATOM 1020 C CA . THR B 1 16 ? 8.266 14.898 2.537 1 95.69 16 THR B CA 1
ATOM 1021 C C . THR B 1 16 ? 7.91 15.414 3.93 1 95.69 16 THR B C 1
ATOM 1023 O O . THR B 1 16 ? 7.375 14.664 4.754 1 95.69 16 THR B O 1
ATOM 1026 N N . SER B 1 17 ? 8.141 16.703 4.172 1 95.69 17 SER B N 1
ATOM 1027 C CA . SER B 1 17 ? 7.789 17.281 5.461 1 95.69 17 SER B CA 1
ATOM 1028 C C . SER B 1 17 ? 6.277 17.328 5.66 1 95.69 17 SER B C 1
ATOM 1030 O O . SER B 1 17 ? 5.781 17.047 6.754 1 95.69 17 SER B O 1
ATOM 1032 N N . ARG B 1 18 ? 5.527 17.641 4.621 1 97.44 18 ARG B N 1
ATOM 1033 C CA . ARG B 1 18 ? 4.07 17.641 4.699 1 97.44 18 ARG B CA 1
ATOM 1034 C C . ARG B 1 18 ? 3.527 16.234 4.887 1 97.44 18 ARG B C 1
ATOM 1036 O O . ARG B 1 18 ? 2.578 16.016 5.645 1 97.44 18 ARG B O 1
ATOM 1043 N N . ALA B 1 19 ? 4.207 15.289 4.258 1 98.06 19 ALA B N 1
ATOM 1044 C CA . ALA B 1 19 ? 3.811 13.891 4.406 1 98.06 19 ALA B CA 1
ATOM 1045 C C . ALA B 1 19 ? 4.078 13.391 5.824 1 98.06 19 ALA B C 1
ATOM 1047 O O . ALA B 1 19 ? 3.283 12.625 6.379 1 98.06 19 ALA B O 1
ATOM 1048 N N . ARG B 1 20 ? 5.203 13.836 6.371 1 97.81 20 ARG B N 1
ATOM 1049 C CA . ARG B 1 20 ? 5.523 13.469 7.746 1 97.81 20 ARG B CA 1
ATOM 1050 C C . ARG B 1 20 ? 4.453 13.961 8.711 1 97.81 20 ARG B C 1
ATOM 1052 O O . ARG B 1 20 ? 4.008 13.219 9.586 1 97.81 20 ARG B O 1
ATOM 1059 N N . ALA B 1 21 ? 4.066 15.219 8.547 1 98.31 21 ALA B N 1
ATOM 1060 C CA . ALA B 1 21 ? 3.037 15.805 9.406 1 98.31 21 ALA B CA 1
ATOM 1061 C C . ALA B 1 21 ? 1.705 15.078 9.234 1 98.31 21 ALA B C 1
ATOM 1063 O O . ALA B 1 21 ? 1.014 14.805 10.219 1 98.31 21 ALA B O 1
ATOM 1064 N N . ALA B 1 22 ? 1.359 14.758 8 1 98.88 22 ALA B N 1
ATOM 1065 C CA . ALA B 1 22 ? 0.118 14.039 7.723 1 98.88 22 ALA B CA 1
ATOM 1066 C C . ALA B 1 22 ? 0.13 12.648 8.359 1 98.88 22 ALA B C 1
ATOM 1068 O O . ALA B 1 22 ? -0.831 12.258 9.023 1 98.88 22 ALA B O 1
ATOM 1069 N N . LEU B 1 23 ? 1.268 11.93 8.18 1 98.88 23 LEU B N 1
ATOM 1070 C CA . LEU B 1 23 ? 1.394 10.578 8.727 1 98.88 23 LEU B CA 1
ATOM 1071 C C . LEU B 1 23 ? 1.343 10.602 10.25 1 98.88 23 LEU B C 1
ATOM 1073 O O . LEU B 1 23 ? 0.712 9.742 10.867 1 98.88 23 LEU B O 1
ATOM 1077 N N . ALA B 1 24 ? 1.961 11.609 10.852 1 98.88 24 ALA B N 1
ATOM 1078 C CA . ALA B 1 24 ? 1.93 11.742 12.305 1 98.88 24 ALA B CA 1
ATOM 1079 C C . ALA B 1 24 ? 0.505 11.961 12.805 1 98.88 24 ALA B C 1
ATOM 1081 O O . ALA B 1 24 ? 0.081 11.344 13.781 1 98.88 24 ALA B O 1
ATOM 1082 N N . ALA B 1 25 ? -0.224 12.836 12.156 1 98.94 25 ALA B N 1
ATOM 1083 C CA . ALA B 1 25 ? -1.604 13.117 12.539 1 98.94 25 ALA B CA 1
ATOM 1084 C C . ALA B 1 25 ? -2.473 11.867 12.422 1 98.94 25 ALA B C 1
ATOM 1086 O O . ALA B 1 25 ? -3.273 11.578 13.32 1 98.94 25 ALA B O 1
ATOM 1087 N N . LEU B 1 26 ? -2.312 11.086 11.352 1 98.94 26 LEU B N 1
ATOM 1088 C CA . LEU B 1 26 ? -3.059 9.844 11.164 1 98.94 26 LEU B CA 1
ATOM 1089 C C . LEU B 1 26 ? -2.668 8.812 12.211 1 98.94 26 LEU B C 1
ATOM 1091 O O . LEU B 1 26 ? -3.535 8.172 12.812 1 98.94 26 LEU B O 1
ATOM 1095 N N . ALA B 1 27 ? -1.398 8.742 12.508 1 98.88 27 ALA B N 1
ATOM 1096 C CA . ALA B 1 27 ? -0.863 7.727 13.414 1 98.88 27 ALA B CA 1
ATOM 1097 C C . ALA B 1 27 ? -1.314 7.984 14.844 1 98.88 27 ALA B C 1
ATOM 1099 O O . ALA B 1 27 ? -1.292 7.074 15.68 1 98.88 27 ALA B O 1
ATOM 1100 N N . GLY B 1 28 ? -1.696 9.188 15.07 1 98.81 28 GLY B N 1
ATOM 1101 C CA . GLY B 1 28 ? -2.146 9.531 16.406 1 98.81 28 GLY B CA 1
ATOM 1102 C C . GLY B 1 28 ? -3.605 9.203 16.656 1 98.81 28 GLY B C 1
ATOM 1103 O O . GLY B 1 28 ? -4.109 9.383 17.766 1 98.81 28 GLY B O 1
ATOM 1104 N N . ARG B 1 29 ? -4.297 8.688 15.68 1 98.81 29 ARG B N 1
ATOM 1105 C CA . ARG B 1 29 ? -5.738 8.484 15.797 1 98.81 29 ARG B CA 1
ATOM 1106 C C . ARG B 1 29 ? -6.051 7.066 16.266 1 98.81 29 ARG B C 1
ATOM 1108 O O . ARG B 1 29 ? -5.352 6.117 15.898 1 98.81 29 ARG B O 1
ATOM 1115 N N . PRO B 1 30 ? -7.176 6.902 17 1 98.62 30 PRO B N 1
ATOM 1116 C CA . PRO B 1 30 ? -7.617 5.555 17.359 1 98.62 30 PRO B CA 1
ATOM 1117 C C . PRO B 1 30 ? -7.895 4.68 16.141 1 98.62 30 PRO B C 1
ATOM 1119 O O . PRO B 1 30 ? -8.469 5.152 15.148 1 98.62 30 PRO B O 1
ATOM 1122 N N . GLY B 1 31 ? -7.414 3.453 16.203 1 98.69 31 GLY B N 1
ATOM 1123 C CA . GLY B 1 31 ? -7.691 2.504 15.141 1 98.69 31 GLY B CA 1
ATOM 1124 C C . GLY B 1 31 ? -6.578 2.42 14.117 1 98.69 31 GLY B C 1
ATOM 1125 O O . GLY B 1 31 ? -6.559 1.509 13.281 1 98.69 31 GLY B O 1
ATOM 1126 N N . TYR B 1 32 ? -5.684 3.369 14.102 1 98.81 32 TYR B N 1
ATOM 1127 C CA . TYR B 1 32 ? -4.5 3.301 13.25 1 98.81 32 TYR B CA 1
ATOM 1128 C C . TYR B 1 32 ? -3.621 2.115 13.633 1 98.81 32 TYR B C 1
ATOM 1130 O O . TYR B 1 32 ? -3.385 1.863 14.812 1 98.81 32 TYR B O 1
ATOM 1138 N N . ARG B 1 33 ? -3.145 1.41 12.594 1 98.69 33 ARG B N 1
ATOM 1139 C CA . ARG B 1 33 ? -2.338 0.231 12.898 1 98.69 33 ARG B CA 1
ATOM 1140 C C . ARG B 1 33 ? -0.902 0.415 12.422 1 98.69 33 ARG B C 1
ATOM 1142 O O . ARG B 1 33 ? 0.041 0.012 13.102 1 98.69 33 ARG B O 1
ATOM 1149 N N . SER B 1 34 ? -0.702 0.927 11.258 1 98.56 34 SER B N 1
ATOM 1150 C CA . SER B 1 34 ? 0.624 1.144 10.688 1 98.56 34 SER B CA 1
ATOM 1151 C C . SER B 1 34 ? 0.557 2.049 9.461 1 98.56 34 SER B C 1
ATOM 1153 O O . SER B 1 34 ? -0.525 2.305 8.93 1 98.56 34 SER B O 1
ATOM 1155 N N . GLY B 1 35 ? 1.697 2.582 9.07 1 98.75 35 GLY B N 1
ATOM 1156 C CA . GLY B 1 35 ? 1.743 3.383 7.859 1 98.75 35 GLY B CA 1
ATOM 1157 C C . GLY B 1 35 ? 3.154 3.611 7.348 1 98.75 35 GLY B C 1
ATOM 1158 O O . GLY B 1 35 ? 4.113 3.568 8.125 1 98.75 35 GLY B O 1
ATOM 1159 N N . SER B 1 36 ? 3.268 3.836 6.078 1 98.62 36 SER B N 1
ATOM 1160 C CA . SER B 1 36 ? 4.527 4.121 5.395 1 98.62 36 SER B CA 1
ATOM 1161 C C . SER B 1 36 ? 4.332 5.145 4.285 1 98.62 36 SER B C 1
ATOM 1163 O O . SER B 1 36 ? 3.287 5.172 3.631 1 98.62 36 SER B O 1
ATOM 1165 N N . PHE B 1 37 ? 5.312 5.961 4.156 1 98.12 37 PHE B N 1
ATOM 1166 C CA . PHE B 1 37 ? 5.402 6.922 3.061 1 98.12 37 PHE B CA 1
ATOM 1167 C C . PHE B 1 37 ? 6.691 6.723 2.273 1 98.12 37 PHE B C 1
ATOM 1169 O O . PHE B 1 37 ? 7.766 6.57 2.857 1 98.12 37 PHE B O 1
ATOM 1176 N N . GLY B 1 38 ? 6.512 6.723 0.966 1 96.5 38 GLY B N 1
ATOM 1177 C CA . GLY B 1 38 ? 7.711 6.465 0.187 1 96.5 38 GLY B CA 1
ATOM 1178 C C . GLY B 1 38 ? 7.688 7.117 -1.183 1 96.5 38 GLY B C 1
ATOM 1179 O O . GLY B 1 38 ? 6.668 7.672 -1.593 1 96.5 38 GLY B O 1
ATOM 1180 N N . ARG B 1 39 ? 8.82 7.043 -1.782 1 96.62 39 ARG B N 1
ATOM 1181 C CA . ARG B 1 39 ? 9.047 7.578 -3.121 1 96.62 39 ARG B CA 1
ATOM 1182 C C . ARG B 1 39 ? 9.336 6.461 -4.117 1 96.62 39 ARG B C 1
ATOM 1184 O O . ARG B 1 39 ? 10.031 5.5 -3.795 1 96.62 39 ARG B O 1
ATOM 1191 N N . SER B 1 40 ? 8.797 6.641 -5.395 1 97 40 SER B N 1
ATOM 1192 C CA . SER B 1 40 ? 9.008 5.621 -6.418 1 97 40 SER B CA 1
ATOM 1193 C C . SER B 1 40 ? 10.492 5.461 -6.746 1 97 40 SER B C 1
ATOM 1195 O O . SER B 1 40 ? 11.211 6.449 -6.871 1 97 40 SER B O 1
ATOM 1197 N N . VAL B 1 41 ? 10.867 4.227 -6.832 1 95.69 41 VAL B N 1
ATOM 1198 C CA . VAL B 1 41 ? 12.266 3.912 -7.121 1 95.69 41 VAL B CA 1
ATOM 1199 C C . VAL B 1 41 ? 12.586 4.285 -8.562 1 95.69 41 VAL B C 1
ATOM 1201 O O . VAL B 1 41 ? 13.703 4.727 -8.859 1 95.69 41 VAL B O 1
ATOM 1204 N N . ASP B 1 42 ? 11.594 4.191 -9.453 1 94.88 42 ASP B N 1
ATOM 1205 C CA . ASP B 1 42 ? 11.867 4.344 -10.883 1 94.88 42 ASP B CA 1
ATOM 1206 C C . ASP B 1 42 ? 11.328 5.676 -11.398 1 94.88 42 ASP B C 1
ATOM 1208 O O . ASP B 1 42 ? 11.758 6.156 -12.453 1 94.88 42 ASP B O 1
ATOM 1212 N N . GLU B 1 43 ? 10.344 6.281 -10.773 1 96.44 43 GLU B N 1
ATOM 1213 C CA . GLU B 1 43 ? 9.719 7.547 -11.141 1 96.44 43 GLU B CA 1
ATOM 1214 C C . GLU B 1 43 ? 9.688 8.516 -9.961 1 96.44 43 GLU B C 1
ATOM 1216 O O . GLU B 1 43 ? 8.688 8.586 -9.242 1 96.44 43 GLU B O 1
ATOM 1221 N N . PRO B 1 44 ? 10.688 9.305 -9.852 1 92.44 44 PRO B N 1
ATOM 1222 C CA . PRO B 1 44 ? 10.914 10.039 -8.609 1 92.44 44 PRO B CA 1
ATOM 1223 C C . PRO B 1 44 ? 9.828 11.078 -8.328 1 92.44 44 PRO B C 1
ATOM 1225 O O . PRO B 1 44 ? 9.758 11.617 -7.215 1 92.44 44 PRO B O 1
ATOM 1228 N N . ASP B 1 45 ? 8.984 11.438 -9.32 1 95.88 45 ASP B N 1
ATOM 1229 C CA . ASP B 1 45 ? 7.902 12.375 -9.039 1 95.88 45 ASP B CA 1
ATOM 1230 C C . ASP B 1 45 ? 6.676 11.648 -8.492 1 95.88 45 ASP B C 1
ATOM 1232 O O . ASP B 1 45 ? 5.68 12.289 -8.141 1 95.88 45 ASP B O 1
ATOM 1236 N N . HIS B 1 46 ? 6.703 10.352 -8.359 1 97.38 46 HIS B N 1
ATOM 1237 C CA . HIS B 1 46 ? 5.602 9.562 -7.832 1 97.38 46 HIS B CA 1
ATOM 1238 C C . HIS B 1 46 ? 5.844 9.18 -6.375 1 97.38 46 HIS B C 1
ATOM 1240 O O . HIS B 1 46 ? 6.965 8.812 -6.004 1 97.38 46 HIS B O 1
ATOM 1246 N N . TRP B 1 47 ? 4.836 9.367 -5.531 1 97.69 47 TRP B N 1
ATOM 1247 C CA . TRP B 1 47 ? 4.867 9.094 -4.098 1 97.69 47 TRP B CA 1
ATOM 1248 C C . TRP B 1 47 ? 3.668 8.25 -3.678 1 97.69 47 TRP B C 1
ATOM 1250 O O . TRP B 1 47 ? 2.662 8.188 -4.391 1 97.69 47 TRP B O 1
ATOM 1260 N N . CYS B 1 48 ? 3.855 7.625 -2.498 1 98.69 48 CYS B N 1
ATOM 1261 C CA . CYS B 1 48 ? 2.762 6.797 -2.002 1 98.69 48 CYS B CA 1
ATOM 1262 C C . CYS B 1 48 ? 2.703 6.824 -0.479 1 98.69 48 CYS B C 1
ATOM 1264 O O . CYS B 1 48 ? 3.736 6.734 0.187 1 98.69 48 CYS B O 1
ATOM 1266 N N . LEU B 1 49 ? 1.538 7.055 0.042 1 98.88 49 LEU B N 1
ATOM 1267 C CA . LEU B 1 49 ? 1.229 6.898 1.459 1 98.88 49 LEU B CA 1
ATOM 1268 C C . LEU B 1 49 ? 0.292 5.715 1.681 1 98.88 49 LEU B C 1
ATOM 1270 O O . LEU B 1 49 ? -0.826 5.695 1.161 1 98.88 49 LEU B O 1
ATOM 1274 N N . VAL B 1 50 ? 0.768 4.672 2.389 1 98.94 50 VAL B N 1
ATOM 1275 C CA . VAL B 1 50 ? -0.035 3.5 2.719 1 98.94 50 VAL B CA 1
ATOM 1276 C C . VAL B 1 50 ? -0.267 3.439 4.227 1 98.94 50 VAL B C 1
ATOM 1278 O O . VAL B 1 50 ? 0.684 3.504 5.012 1 98.94 50 VAL B O 1
ATOM 1281 N N . THR B 1 51 ? -1.519 3.369 4.617 1 98.94 51 THR B N 1
ATOM 1282 C CA . THR B 1 51 ? -1.839 3.199 6.031 1 98.94 51 THR B CA 1
ATOM 1283 C C . THR B 1 51 ? -2.785 2.02 6.234 1 98.94 51 THR B C 1
ATOM 1285 O O . THR B 1 51 ? -3.537 1.658 5.328 1 98.94 51 THR B O 1
ATOM 1288 N N . ARG B 1 52 ? -2.703 1.417 7.402 1 98.75 52 ARG B N 1
ATOM 1289 C CA . ARG B 1 52 ? -3.592 0.342 7.832 1 98.75 52 ARG B CA 1
ATOM 1290 C C . ARG B 1 52 ? -4.438 0.772 9.031 1 98.75 52 ARG B C 1
ATOM 1292 O O . ARG B 1 52 ? -3.938 1.437 9.938 1 98.75 52 ARG B O 1
ATOM 1299 N N . TRP B 1 53 ? -5.672 0.331 9 1 98.56 53 TRP B N 1
ATOM 1300 C CA . TRP B 1 53 ? -6.656 0.716 10.008 1 98.56 53 TRP B CA 1
ATOM 1301 C C . TRP B 1 53 ? -7.453 -0.494 10.484 1 98.56 53 TRP B C 1
ATOM 1303 O O . TRP B 1 53 ? -7.613 -1.468 9.742 1 98.56 53 TRP B O 1
ATOM 1313 N N . GLU B 1 54 ? -7.922 -0.355 11.656 1 97.94 54 GLU B N 1
ATOM 1314 C CA . GLU B 1 54 ? -8.75 -1.412 12.227 1 97.94 54 GLU B CA 1
ATOM 1315 C C . GLU B 1 54 ? -10.023 -1.618 11.406 1 97.94 54 GLU B C 1
ATOM 1317 O O . GLU B 1 54 ? -10.547 -2.732 11.328 1 97.94 54 GLU B O 1
ATOM 1322 N N . SER B 1 55 ? -10.578 -0.526 10.852 1 96.44 55 SER B N 1
ATOM 1323 C CA . SER B 1 55 ? -11.828 -0.576 10.102 1 96.44 55 SER B CA 1
ATOM 1324 C C . SER B 1 55 ? -12.016 0.673 9.25 1 96.44 55 SER B C 1
ATOM 1326 O O . SER B 1 55 ? -11.305 1.665 9.43 1 96.44 55 SER B O 1
ATOM 1328 N N . VAL B 1 56 ? -13.016 0.542 8.367 1 95.5 56 VAL B N 1
ATOM 1329 C CA . VAL B 1 56 ? -13.414 1.699 7.57 1 95.5 56 VAL B CA 1
ATOM 1330 C C . VAL B 1 56 ? -13.891 2.818 8.492 1 95.5 56 VAL B C 1
ATOM 1332 O O . VAL B 1 56 ? -13.531 3.984 8.305 1 95.5 56 VAL B O 1
ATOM 1335 N N . GLY B 1 57 ? -14.688 2.393 9.5 1 96.81 57 GLY B N 1
ATOM 1336 C CA . GLY B 1 57 ? -15.203 3.371 10.438 1 96.81 57 GLY B CA 1
ATOM 1337 C C . GLY B 1 57 ? -14.117 4.113 11.195 1 96.81 57 GLY B C 1
ATOM 1338 O O . GLY B 1 57 ? -14.188 5.332 11.359 1 96.81 57 GLY B O 1
ATOM 1339 N N . ALA B 1 58 ? -13.086 3.432 11.656 1 98.06 58 ALA B N 1
ATOM 1340 C CA . ALA B 1 58 ? -11.969 4.059 12.359 1 98.06 58 ALA B CA 1
ATOM 1341 C C . ALA B 1 58 ? -11.266 5.082 11.477 1 98.06 58 ALA B C 1
ATOM 1343 O O . ALA B 1 58 ? -10.93 6.18 11.93 1 98.06 58 ALA B O 1
ATOM 1344 N N . TYR B 1 59 ? -11.086 4.812 10.227 1 98.38 59 TYR B N 1
ATOM 1345 C CA . TYR B 1 59 ? -10.438 5.719 9.289 1 98.38 59 TYR B CA 1
ATOM 1346 C C . TYR B 1 59 ? -11.289 6.961 9.047 1 98.38 59 TYR B C 1
ATOM 1348 O O . TYR B 1 59 ? -10.789 8.086 9.086 1 98.38 59 TYR B O 1
ATOM 1356 N N . ARG B 1 60 ? -12.5 6.727 8.781 1 97.62 60 ARG B N 1
ATOM 1357 C CA . ARG B 1 60 ? -13.391 7.855 8.531 1 97.62 60 ARG B CA 1
ATOM 1358 C C . ARG B 1 60 ? -13.438 8.789 9.734 1 97.62 60 ARG B C 1
ATOM 1360 O O . ARG B 1 60 ? -13.445 10.016 9.578 1 97.62 60 ARG B O 1
ATOM 1367 N N . ARG B 1 61 ? -13.484 8.258 10.914 1 98.31 61 ARG B N 1
ATOM 1368 C CA . ARG B 1 61 ? -13.453 9.086 12.125 1 98.31 61 ARG B CA 1
ATOM 1369 C C . ARG B 1 61 ? -12.148 9.875 12.211 1 98.31 61 ARG B C 1
ATOM 1371 O O . ARG B 1 61 ? -12.148 11.031 12.633 1 98.31 61 ARG B O 1
ATOM 1378 N N . ALA B 1 62 ? -11.086 9.188 11.859 1 98.69 62 ALA B N 1
ATOM 1379 C CA . ALA B 1 62 ? -9.797 9.859 11.875 1 98.69 62 ALA B CA 1
ATOM 1380 C C . ALA B 1 62 ? -9.805 11.094 10.969 1 98.69 62 ALA B C 1
ATOM 1382 O O . ALA B 1 62 ? -9.266 12.141 11.328 1 98.69 62 ALA B O 1
ATOM 1383 N N . LEU B 1 63 ? -10.422 10.969 9.852 1 98.44 63 LEU B N 1
ATOM 1384 C CA . LEU B 1 63 ? -10.438 12.055 8.883 1 98.44 63 LEU B CA 1
ATOM 1385 C C . LEU B 1 63 ? -11.227 13.25 9.414 1 98.44 63 LEU B C 1
ATOM 1387 O O . LEU B 1 63 ? -11.086 14.367 8.906 1 98.44 63 LEU B O 1
ATOM 1391 N N . SER B 1 64 ? -12.008 13.047 10.438 1 98 64 SER B N 1
ATOM 1392 C CA . SER B 1 64 ? -12.828 14.109 11 1 98 64 SER B CA 1
ATOM 1393 C C . SER B 1 64 ? -12.125 14.797 12.164 1 98 64 SER B C 1
ATOM 1395 O O . SER B 1 64 ? -12.602 15.812 12.672 1 98 64 SER B O 1
ATOM 1397 N N . ALA B 1 65 ? -11.062 14.266 12.633 1 98.31 65 ALA B N 1
ATOM 1398 C CA . ALA B 1 65 ? -10.32 14.844 13.75 1 98.31 65 ALA B CA 1
ATOM 1399 C C . ALA B 1 65 ? -9.656 16.156 13.336 1 98.31 65 ALA B C 1
ATOM 1401 O O . ALA B 1 65 ? -9.148 16.281 12.227 1 98.31 65 ALA B O 1
ATOM 1402 N N . PHE B 1 66 ? -9.609 17.078 14.281 1 98.12 66 PHE B N 1
ATOM 1403 C CA . PHE B 1 66 ? -9.086 18.422 14.016 1 98.12 66 PHE B CA 1
ATOM 1404 C C . PHE B 1 66 ? -7.652 18.344 13.508 1 98.12 66 PHE B C 1
ATOM 1406 O O . PHE B 1 66 ? -7.316 18.953 12.484 1 98.12 66 PHE B O 1
ATOM 1413 N N . GLU B 1 67 ? -6.82 17.625 14.227 1 98.31 67 GLU B N 1
ATOM 1414 C CA . GLU B 1 67 ? -5.41 17.531 13.859 1 98.31 67 GLU B CA 1
ATOM 1415 C C . GLU B 1 67 ? -5.242 16.969 12.445 1 98.31 67 GLU B C 1
ATOM 1417 O O . GLU B 1 67 ? -4.363 17.406 11.703 1 98.31 67 GLU B O 1
ATOM 1422 N N . VAL B 1 68 ? -6.039 16.016 12.055 1 98.81 68 VAL B N 1
ATOM 1423 C CA . VAL B 1 68 ? -5.969 15.414 10.727 1 98.81 68 VAL B CA 1
ATOM 1424 C C . VAL B 1 68 ? -6.457 16.406 9.68 1 98.81 68 VAL B C 1
ATOM 1426 O O . VAL B 1 68 ? -5.867 16.516 8.602 1 98.81 68 VAL B O 1
ATOM 1429 N N . LYS B 1 69 ? -7.504 17.141 9.984 1 98.62 69 LYS B N 1
ATOM 1430 C CA . LYS B 1 69 ? -7.988 18.156 9.047 1 98.62 69 LYS B CA 1
ATOM 1431 C C . LYS B 1 69 ? -6.914 19.203 8.766 1 98.62 69 LYS B C 1
ATOM 1433 O O . LYS B 1 69 ? -6.789 19.688 7.633 1 98.62 69 LYS B O 1
ATOM 1438 N N . VAL B 1 70 ? -6.125 19.516 9.688 1 98.56 70 VAL B N 1
ATOM 1439 C CA . VAL B 1 70 ? -5.121 20.562 9.57 1 98.56 70 VAL B CA 1
ATOM 1440 C C . VAL B 1 70 ? -3.861 20.016 8.914 1 98.56 70 VAL B C 1
ATOM 1442 O O . VAL B 1 70 ? -3.322 20.609 7.98 1 98.56 70 VAL B O 1
ATOM 1445 N N . GLU B 1 71 ? -3.471 18.797 9.344 1 98.5 71 GLU B N 1
ATOM 1446 C CA . GLU B 1 71 ? -2.123 18.344 9.008 1 98.5 71 GLU B CA 1
ATOM 1447 C C . GLU B 1 71 ? -2.152 17.328 7.875 1 98.5 71 GLU B C 1
ATOM 1449 O O . GLU B 1 71 ? -1.15 17.125 7.184 1 98.5 71 GLU B O 1
ATOM 1454 N N . ALA B 1 72 ? -3.305 16.641 7.656 1 98.81 72 ALA B N 1
ATOM 1455 C CA . ALA B 1 72 ? -3.277 15.5 6.738 1 98.81 72 ALA B CA 1
ATOM 1456 C C . ALA B 1 72 ? -4.195 15.734 5.543 1 98.81 72 ALA B C 1
ATOM 1458 O O . ALA B 1 72 ? -3.832 15.438 4.406 1 98.81 72 ALA B O 1
ATOM 1459 N N . THR B 1 73 ? -5.367 16.344 5.789 1 98.56 73 THR B N 1
ATOM 1460 C CA . THR B 1 73 ? -6.387 16.453 4.754 1 98.56 73 THR B CA 1
ATOM 1461 C C . THR B 1 73 ? -5.859 17.25 3.559 1 98.56 73 THR B C 1
ATOM 1463 O O . THR B 1 73 ? -6.098 16.875 2.408 1 98.56 73 THR B O 1
ATOM 1466 N N . PRO B 1 74 ? -5.105 18.375 3.766 1 97.75 74 PRO B N 1
ATOM 1467 C CA . PRO B 1 74 ? -4.594 19.094 2.6 1 97.75 74 PRO B CA 1
ATOM 1468 C C . PRO B 1 74 ? -3.678 18.234 1.728 1 97.75 74 PRO B C 1
ATOM 1470 O O . PRO B 1 74 ? -3.744 18.312 0.498 1 97.75 74 PRO B O 1
ATOM 1473 N N . LEU B 1 75 ? -2.816 17.422 2.307 1 97.94 75 LEU B N 1
ATOM 1474 C CA . LEU B 1 75 ? -1.957 16.531 1.541 1 97.94 75 LEU B CA 1
ATOM 1475 C C . LEU B 1 75 ? -2.783 15.461 0.828 1 97.94 75 LEU B C 1
ATOM 1477 O O . LEU B 1 75 ? -2.568 15.195 -0.356 1 97.94 75 LEU B O 1
ATOM 1481 N N . LEU B 1 76 ? -3.709 14.844 1.611 1 98.56 76 LEU B N 1
ATOM 1482 C CA . LEU B 1 76 ? -4.531 13.781 1.057 1 98.56 76 LEU B CA 1
ATOM 1483 C C . LEU B 1 76 ? -5.352 14.281 -0.127 1 98.56 76 LEU B C 1
ATOM 1485 O O . LEU B 1 76 ? -5.605 13.531 -1.075 1 98.56 76 LEU B O 1
ATOM 1489 N N . ALA B 1 77 ? -5.699 15.562 -0.129 1 97.75 77 ALA B N 1
ATOM 1490 C CA . ALA B 1 77 ? -6.465 16.156 -1.22 1 97.75 77 ALA B CA 1
ATOM 1491 C C . ALA B 1 77 ? -5.633 16.234 -2.498 1 97.75 77 ALA B C 1
ATOM 1493 O O . ALA B 1 77 ? -6.176 16.406 -3.59 1 97.75 77 ALA B O 1
ATOM 1494 N N . GLU B 1 78 ? -4.332 16.094 -2.396 1 97.19 78 GLU B N 1
ATOM 1495 C CA . GLU B 1 78 ? -3.445 16.125 -3.555 1 97.19 78 GLU B CA 1
ATOM 1496 C C . GLU B 1 78 ? -3.254 14.734 -4.145 1 97.19 78 GLU B C 1
ATOM 1498 O O . GLU B 1 78 ? -2.559 14.578 -5.152 1 97.19 78 GLU B O 1
ATOM 1503 N N . SER B 1 79 ? -3.814 13.734 -3.539 1 98.38 79 SER B N 1
ATOM 1504 C CA . SER B 1 79 ? -3.717 12.375 -4.062 1 98.38 79 SER B CA 1
ATOM 1505 C C . SER B 1 79 ? -4.363 12.273 -5.441 1 98.38 79 SER B C 1
ATOM 1507 O O . SER B 1 79 ? -5.285 13.023 -5.762 1 98.38 79 SER B O 1
ATOM 1509 N N . LEU B 1 80 ? -3.859 11.375 -6.23 1 98.31 80 LEU B N 1
ATOM 1510 C CA . LEU B 1 80 ? -4.523 11.031 -7.484 1 98.31 80 LEU B CA 1
ATOM 1511 C C . LEU B 1 80 ? -5.973 10.625 -7.234 1 98.31 80 LEU B C 1
ATOM 1513 O O . LEU B 1 80 ? -6.289 10.047 -6.195 1 98.31 80 LEU B O 1
ATOM 1517 N N . ASP B 1 81 ? -6.863 10.953 -8.258 1 97.75 81 ASP B N 1
ATOM 1518 C CA . ASP B 1 81 ? -8.281 10.625 -8.141 1 97.75 81 ASP B CA 1
ATOM 1519 C C . ASP B 1 81 ? -8.539 9.156 -8.469 1 97.75 81 ASP B C 1
ATOM 1521 O O . ASP B 1 81 ? -8.906 8.828 -9.602 1 97.75 81 ASP B O 1
ATOM 1525 N N . GLU B 1 82 ? -8.305 8.234 -7.566 1 97.75 82 GLU B N 1
ATOM 1526 C CA . GLU B 1 82 ? -8.422 6.781 -7.656 1 97.75 82 GLU B CA 1
ATOM 1527 C C . GLU B 1 82 ? -8.891 6.188 -6.332 1 97.75 82 GLU B C 1
ATOM 1529 O O . GLU B 1 82 ? -8.719 6.793 -5.273 1 97.75 82 GLU B O 1
ATOM 1534 N N . PRO B 1 83 ? -9.578 5.012 -6.434 1 97.5 83 PRO B N 1
ATOM 1535 C CA . PRO B 1 83 ? -9.945 4.387 -5.16 1 97.5 83 PRO B CA 1
ATOM 1536 C C . PRO B 1 83 ? -8.75 4.18 -4.234 1 97.5 83 PRO B C 1
ATOM 1538 O O . PRO B 1 83 ? -7.68 3.768 -4.688 1 97.5 83 PRO B O 1
ATOM 1541 N N . SER B 1 84 ? -8.961 4.523 -2.92 1 98.12 84 SER B N 1
ATOM 1542 C CA . SER B 1 84 ? -7.812 4.508 -2.018 1 98.12 84 SER B CA 1
ATOM 1543 C C . SER B 1 84 ? -8.023 3.518 -0.875 1 98.12 84 SER B C 1
ATOM 1545 O O . SER B 1 84 ? -7.059 3.082 -0.241 1 98.12 84 SER B O 1
ATOM 1547 N N . ALA B 1 85 ? -9.305 3.193 -0.574 1 98.44 85 ALA B N 1
ATOM 1548 C CA . ALA B 1 85 ? -9.625 2.336 0.565 1 98.44 85 ALA B CA 1
ATOM 1549 C C . ALA B 1 85 ? -9.922 0.91 0.112 1 98.44 85 ALA B C 1
ATOM 1551 O O . ALA B 1 85 ? -10.727 0.693 -0.793 1 98.44 85 ALA B O 1
ATOM 1552 N N . TYR B 1 86 ? -9.273 -0.042 0.769 1 97.81 86 TYR B N 1
ATOM 1553 C CA . TYR B 1 86 ? -9.398 -1.445 0.39 1 97.81 86 TYR B CA 1
ATOM 1554 C C . TYR B 1 86 ? -9.703 -2.312 1.606 1 97.81 86 TYR B C 1
ATOM 1556 O O . TYR B 1 86 ? -9.016 -2.229 2.623 1 97.81 86 TYR B O 1
ATOM 1564 N N . GLU B 1 87 ? -10.734 -3.109 1.47 1 96.94 87 GLU B N 1
ATOM 1565 C CA . GLU B 1 87 ? -10.914 -4.195 2.428 1 96.94 87 GLU B CA 1
ATOM 1566 C C . GLU B 1 87 ? -9.898 -5.312 2.195 1 96.94 87 GLU B C 1
ATOM 1568 O O . GLU B 1 87 ? -9.828 -5.879 1.104 1 96.94 87 GLU B O 1
ATOM 1573 N N . VAL B 1 88 ? -9.156 -5.613 3.232 1 97.75 88 VAL B N 1
ATOM 1574 C CA . VAL B 1 88 ? -8.148 -6.664 3.105 1 97.75 88 VAL B CA 1
ATOM 1575 C C . VAL B 1 88 ? -8.82 -8.031 3.166 1 97.75 88 VAL B C 1
ATOM 1577 O O . VAL B 1 88 ? -9.523 -8.344 4.129 1 97.75 88 VAL B O 1
ATOM 1580 N N . LEU B 1 89 ? -8.578 -8.812 2.178 1 96.31 89 LEU B N 1
ATOM 1581 C CA . LEU B 1 89 ? -9.18 -10.141 2.074 1 96.31 89 LEU B CA 1
ATOM 1582 C C . LEU B 1 89 ? -8.148 -11.227 2.391 1 96.31 89 LEU B C 1
ATOM 1584 O O . LEU B 1 89 ? -8.508 -12.305 2.873 1 96.31 89 LEU B O 1
ATOM 1588 N N . LEU B 1 90 ? -6.871 -10.961 2.049 1 97.94 90 LEU B N 1
ATOM 1589 C CA . LEU B 1 90 ? -5.789 -11.914 2.273 1 97.94 90 LEU B CA 1
ATOM 1590 C C . LEU B 1 90 ? -4.605 -11.242 2.961 1 97.94 90 LEU B C 1
ATOM 1592 O O . LEU B 1 90 ? -4.273 -10.094 2.65 1 97.94 90 LEU B O 1
ATOM 1596 N N . GLU B 1 91 ? -4.012 -11.961 3.869 1 98.62 91 GLU B N 1
ATOM 1597 C CA . GLU B 1 91 ? -2.744 -11.594 4.484 1 98.62 91 GLU B CA 1
ATOM 1598 C C . GLU B 1 91 ? -1.691 -12.68 4.281 1 98.62 91 GLU B C 1
ATOM 1600 O O . GLU B 1 91 ? -1.971 -13.867 4.473 1 98.62 91 GLU B O 1
ATOM 1605 N N . GLY B 1 92 ? -0.534 -12.242 3.867 1 98.62 92 GLY B N 1
ATOM 1606 C CA . GLY B 1 92 ? 0.57 -13.18 3.729 1 98.62 92 GLY B CA 1
ATOM 1607 C C . GLY B 1 92 ? 1.693 -12.922 4.719 1 98.62 92 GLY B C 1
ATOM 1608 O O . GLY B 1 92 ? 2.156 -11.789 4.863 1 98.62 92 GLY B O 1
ATOM 1609 N N . GLU B 1 93 ? 2.111 -13.938 5.375 1 98.19 93 GLU B N 1
ATOM 1610 C CA . GLU B 1 93 ? 3.268 -13.891 6.266 1 98.19 93 GLU B CA 1
ATOM 1611 C C . GLU B 1 93 ? 4.473 -14.586 5.641 1 98.19 93 GLU B C 1
ATOM 1613 O O . GLU B 1 93 ? 4.316 -15.422 4.746 1 98.19 93 GLU B O 1
ATOM 1618 N N . PRO B 1 94 ? 5.645 -14.156 6.102 1 98.38 94 PRO B N 1
ATOM 1619 C CA . PRO B 1 94 ? 6.809 -14.875 5.586 1 98.38 94 PRO B CA 1
ATOM 1620 C C . PRO B 1 94 ? 6.664 -16.391 5.699 1 98.38 94 PRO B C 1
ATOM 1622 O O . PRO B 1 94 ? 6.082 -16.891 6.668 1 98.38 94 PRO B O 1
ATOM 1625 N N . GLY B 1 95 ? 7.141 -17.141 4.77 1 97.75 95 GLY B N 1
ATOM 1626 C CA . GLY B 1 95 ? 7.043 -18.578 4.738 1 97.75 95 GLY B CA 1
ATOM 1627 C C . GLY B 1 95 ? 5.938 -19.094 3.83 1 97.75 95 GLY B C 1
ATOM 1628 O O . GLY B 1 95 ? 5.727 -20.297 3.711 1 97.75 95 GLY B O 1
ATOM 1629 N N . GLY B 1 96 ? 5.234 -18.219 3.215 1 97.12 96 GLY B N 1
ATOM 1630 C CA . GLY B 1 96 ? 4.27 -18.578 2.186 1 97.12 96 GLY B CA 1
ATOM 1631 C C . GLY B 1 96 ? 2.879 -18.828 2.736 1 97.12 96 GLY B C 1
ATOM 1632 O O . GLY B 1 96 ? 1.984 -19.25 2.002 1 97.12 96 GLY B O 1
ATOM 1633 N N . ASN B 1 97 ? 2.674 -18.578 4.012 1 97.44 97 ASN B N 1
ATOM 1634 C CA . ASN B 1 97 ? 1.358 -18.75 4.617 1 97.44 97 ASN B CA 1
ATOM 1635 C C . ASN B 1 97 ? 0.444 -17.562 4.328 1 97.44 97 ASN B C 1
ATOM 1637 O O . ASN B 1 97 ? 0.78 -16.422 4.652 1 97.44 97 ASN B O 1
ATOM 1641 N N . VAL B 1 98 ? -0.712 -17.859 3.637 1 98.44 98 VAL B N 1
ATOM 1642 C CA . VAL B 1 98 ? -1.691 -16.828 3.324 1 98.44 98 VAL B CA 1
ATOM 1643 C C . VAL B 1 98 ? -3.023 -17.156 3.994 1 98.44 98 VAL B C 1
ATOM 1645 O O . VAL B 1 98 ? -3.553 -18.25 3.83 1 98.44 98 VAL B O 1
ATOM 1648 N N . THR B 1 99 ? -3.529 -16.234 4.73 1 97.81 99 THR B N 1
ATOM 1649 C CA . THR B 1 99 ? -4.797 -16.438 5.426 1 97.81 99 THR B CA 1
ATOM 1650 C C . THR B 1 99 ? -5.844 -15.438 4.945 1 97.81 99 THR B C 1
ATOM 1652 O O . THR B 1 99 ? -5.512 -14.297 4.609 1 97.81 99 THR B O 1
ATOM 1655 N N . ALA B 1 100 ? -7.094 -15.922 4.887 1 95.62 100 ALA B N 1
ATOM 1656 C CA . ALA B 1 100 ? -8.211 -15.016 4.621 1 95.62 100 ALA B CA 1
ATOM 1657 C C . ALA B 1 100 ? -8.555 -14.195 5.859 1 95.62 100 ALA B C 1
ATOM 1659 O O . ALA B 1 100 ? -8.516 -14.711 6.98 1 95.62 100 ALA B O 1
ATOM 1660 N N . THR B 1 101 ? -8.695 -12.992 5.551 1 88.38 101 THR B N 1
ATOM 1661 C CA . THR B 1 101 ? -9.102 -12.148 6.668 1 88.38 101 THR B CA 1
ATOM 1662 C C . THR B 1 101 ? -10.617 -12.172 6.844 1 88.38 101 THR B C 1
ATOM 1664 O O . THR B 1 101 ? -11.359 -12.242 5.863 1 88.38 101 THR B O 1
ATOM 1667 N N . ARG B 1 102 ? -11.086 -12.547 8.031 1 68 102 ARG B N 1
ATOM 1668 C CA . ARG B 1 102 ? -12.516 -12.523 8.297 1 68 102 ARG B CA 1
ATOM 1669 C C . ARG B 1 102 ? -13.102 -11.133 8.07 1 68 102 ARG B C 1
ATOM 1671 O O . ARG B 1 102 ? -12.492 -10.133 8.445 1 68 102 ARG B O 1
ATOM 1678 N N . SER B 1 103 ? -13.914 -11.117 6.898 1 57.75 103 SER B N 1
ATOM 1679 C CA . SER B 1 103 ? -14.555 -9.859 6.527 1 57.75 103 SER B CA 1
ATOM 1680 C C . SER B 1 103 ? -15.367 -9.289 7.684 1 57.75 103 SER B C 1
ATOM 1682 O O . SER B 1 103 ? -16.109 -10.023 8.352 1 57.75 103 SER B O 1
ATOM 1684 N N . ASP B 1 104 ? -14.953 -8.359 8.305 1 47.91 104 ASP B N 1
ATOM 1685 C CA . ASP B 1 104 ? -15.836 -7.656 9.234 1 47.91 104 ASP B CA 1
ATOM 1686 C C . ASP B 1 104 ? -17.219 -7.422 8.609 1 47.91 104 ASP B C 1
ATOM 1688 O O . ASP B 1 104 ? -18.125 -6.914 9.273 1 47.91 104 ASP B O 1
ATOM 1692 N N . ARG B 1 105 ? -17.375 -7.477 7.391 1 45.22 105 ARG B N 1
ATOM 1693 C CA . ARG B 1 105 ? -18.672 -7.164 6.805 1 45.22 105 ARG B CA 1
ATOM 1694 C C . ARG B 1 105 ? -19.734 -8.172 7.242 1 45.22 105 ARG B C 1
ATOM 1696 O O . ARG B 1 105 ? -20.922 -7.961 7.031 1 45.22 105 ARG B O 1
ATOM 1703 N N . ALA B 1 106 ? -19.328 -9.383 7.508 1 43.34 106 ALA B N 1
ATOM 1704 C CA . ALA B 1 106 ? -20.375 -10.359 7.832 1 43.34 106 ALA B CA 1
ATOM 1705 C C . ALA B 1 106 ? -21.203 -9.891 9.016 1 43.34 106 ALA B C 1
ATOM 1707 O O . ALA B 1 106 ? -22.375 -10.281 9.148 1 43.34 106 ALA B O 1
ATOM 1708 N N . THR B 1 107 ? -20.656 -9.211 9.898 1 41.22 107 THR B N 1
ATOM 1709 C CA . THR B 1 107 ? -21.375 -8.953 11.141 1 41.22 107 THR B CA 1
ATOM 1710 C C . THR B 1 107 ? -22.453 -7.887 10.93 1 41.22 107 THR B C 1
ATOM 1712 O O . THR B 1 107 ? -23.375 -7.766 11.727 1 41.22 107 THR B O 1
ATOM 1715 N N . ASN B 1 108 ? -22.156 -6.945 9.984 1 41.16 108 ASN B N 1
ATOM 1716 C CA . ASN B 1 108 ? -23.156 -5.883 9.992 1 41.16 108 ASN B CA 1
ATOM 1717 C C . ASN B 1 108 ? -24.375 -6.266 9.164 1 41.16 108 ASN B C 1
ATOM 1719 O O . ASN B 1 108 ? -25.016 -5.402 8.547 1 41.16 108 ASN B O 1
ATOM 1723 N N . GLN B 1 109 ? -24.406 -7.441 8.688 1 41.97 109 GLN B N 1
ATOM 1724 C CA . GLN B 1 109 ? -25.641 -7.762 8 1 41.97 109 GLN B CA 1
ATOM 1725 C C . GLN B 1 109 ? -26.828 -7.734 8.961 1 41.97 109 GLN B C 1
ATOM 1727 O O . GLN B 1 109 ? -26.781 -8.328 10.039 1 41.97 109 GLN B O 1
ATOM 1732 N N . PRO B 1 110 ? -27.688 -6.727 8.867 1 44.72 110 PRO B N 1
ATOM 1733 C CA . PRO B 1 110 ? -28.859 -6.734 9.758 1 44.72 110 PRO B CA 1
ATOM 1734 C C . PRO B 1 110 ? -29.547 -8.094 9.805 1 44.72 110 PRO B C 1
ATOM 1736 O O . PRO B 1 110 ? -29.484 -8.859 8.844 1 44.72 110 PRO B O 1
ATOM 1739 N N . PRO B 1 111 ? -29.734 -8.672 10.922 1 47.03 111 PRO B N 1
ATOM 1740 C CA . PRO B 1 111 ? -30.438 -9.953 11 1 47.03 111 PRO B CA 1
ATOM 1741 C C . PRO B 1 111 ? -31.594 -10.047 10.016 1 47.03 111 PRO B C 1
ATOM 1743 O O . PRO B 1 111 ? -32.188 -9.023 9.656 1 47.03 111 PRO B O 1
ATOM 1746 N N . PRO B 1 112 ? -31.562 -10.961 9.164 1 48.66 112 PRO B N 1
ATOM 1747 C CA . PRO B 1 112 ? -32.688 -11.047 8.227 1 48.66 112 PRO B CA 1
ATOM 1748 C C . PRO B 1 112 ? -34.031 -10.742 8.891 1 48.66 112 PRO B C 1
ATOM 1750 O O . PRO B 1 112 ? -34.188 -10.977 10.086 1 48.66 112 PRO B O 1
ATOM 1753 N N . LEU B 1 113 ? -34.625 -9.688 8.453 1 49.62 113 LEU B N 1
ATOM 1754 C CA . LEU B 1 113 ? -35.938 -9.359 8.992 1 49.62 113 LEU B CA 1
ATOM 1755 C C . LEU B 1 113 ? -36.781 -10.617 9.141 1 49.62 113 LEU B C 1
ATOM 1757 O O . LEU B 1 113 ? -36.719 -11.523 8.312 1 49.62 113 LEU B O 1
ATOM 1761 N N . PRO B 1 114 ? -37.25 -10.922 10.297 1 49.5 114 PRO B N 1
ATOM 1762 C CA . PRO B 1 114 ? -38.062 -12.109 10.5 1 49.5 114 PRO B CA 1
ATOM 1763 C C . PRO B 1 114 ? -39.188 -12.242 9.461 1 49.5 114 PRO B C 1
ATOM 1765 O O . PRO B 1 114 ? -39.688 -11.234 8.961 1 49.5 114 PRO B O 1
ATOM 1768 N N . SER B 1 115 ? -39.125 -13.203 8.617 1 50.06 115 SER B N 1
ATOM 1769 C CA . SER B 1 115 ? -40.219 -13.5 7.691 1 50.06 115 SER B CA 1
ATOM 1770 C C . SER B 1 115 ? -41.562 -13.367 8.375 1 50.06 115 SER B C 1
ATOM 1772 O O . SER B 1 115 ? -41.812 -13.953 9.43 1 50.06 115 SER B O 1
ATOM 1774 N N . GLN B 1 116 ? -42.156 -12.148 8.328 1 44.5 116 GLN B N 1
ATOM 1775 C CA . GLN B 1 116 ? -43.562 -12.078 8.758 1 44.5 116 GLN B CA 1
ATOM 1776 C C . GLN B 1 116 ? -44.375 -13.242 8.203 1 44.5 116 GLN B C 1
ATOM 1778 O O . GLN B 1 116 ? -44.531 -13.367 6.984 1 44.5 116 GLN B O 1
ATOM 1783 N N . SER B 1 117 ? -44.406 -14.328 8.914 1 36.12 117 SER B N 1
ATOM 1784 C CA . SER B 1 117 ? -45.531 -15.242 8.703 1 36.12 117 SER B CA 1
ATOM 1785 C C . SER B 1 117 ? -46.875 -14.57 9.031 1 36.12 117 SER B C 1
ATOM 1787 O O . SER B 1 117 ? -46.938 -13.797 9.992 1 36.12 117 SER B O 1
#

Nearest PDB structures (foldseek):
  7bio-assembly1_A  TM=8.547E-01  e=2.062E-06  Streptomyces bottropensis
  3kg1-assembly3_A-2  TM=8.604E-01  e=1.802E-05  Streptomyces nogalater
  4dpo-assembly1_B  TM=7.812E-01  e=1.229E-05  Methanosarcina mazei Go1
  2gff-assembly1_A  TM=7.982E-01  e=3.383E-04  Yersinia pestis
  4dn9-assembly1_A  TM=7.765E-01  e=4.096E-04  Chloroflexus aurantiacus J-10-fl

Solvent-accessible surface area (backbone atoms only — not comparable to full-atom values): 12207 Å² total; per-residue (Å²): 55,40,37,48,42,41,32,82,52,83,64,60,79,62,46,56,56,47,48,49,45,18,42,22,36,50,18,53,30,74,46,39,62,38,35,40,31,24,36,25,73,86,45,74,38,32,36,40,40,39,36,32,27,73,32,69,67,36,49,56,53,37,60,68,34,68,61,19,47,70,40,19,45,66,61,59,69,58,32,58,98,60,92,35,46,21,44,47,44,35,40,28,38,59,74,29,49,64,44,73,43,81,61,71,66,69,71,70,53,71,73,75,74,75,78,83,122,55,39,36,49,43,41,32,79,52,83,63,60,79,62,46,58,56,46,48,48,44,18,42,20,36,51,17,52,31,74,46,39,61,38,34,39,32,25,37,26,73,86,45,75,39,32,34,39,40,39,36,33,28,73,32,70,67,36,48,56,52,41,61,68,34,68,63,19,49,70,39,21,44,67,60,60,68,58,31,59,99,61,92,34,46,22,44,49,44,34,40,27,37,60,75,29,49,64,43,73,42,82,62,71,66,70,72,70,53,72,72,75,72,75,78,83,122

Organism: NCBI:txid175570

Foldseek 3Di:
DKFKFKAQAPDPPVLVVLVVQLVVLLCPFPFWDDKDKDADPVRRRMIMIMTDGNDPVSNVVSCVDPSNVVRHVVSSVRTDPDGGDDDAQWDDDPPGDIDGDPRPVVVPPPDPDPPPD/DKFKFKAQAPDPPVLVVLVVQLVVLLCPFPFWDDKDKDADPVRRRMIMIMTDGNDPVSNVVSCVDPSNVVRHVVSSVRTDPDGGDDDAQWDDDPPGDIDGDPRPVVPPPPDPDPPPD

pLDDT: mean 90.01, std 17.82, range [35.84, 98.94]